Protein AF-A0A835W3W7-F1 (afdb_monomer_lite)

Structure (mmCIF, N/CA/C/O backbone):
data_AF-A0A835W3W7-F1
#
_entry.id   AF-A0A835W3W7-F1
#
loop_
_atom_site.group_PDB
_atom_site.id
_atom_site.type_symbol
_atom_site.label_atom_id
_atom_site.label_alt_id
_atom_site.label_comp_id
_atom_site.label_asym_id
_atom_site.label_entity_id
_atom_site.label_seq_id
_atom_site.pdbx_PDB_ins_code
_atom_site.Cartn_x
_atom_site.Cartn_y
_atom_site.Cartn_z
_atom_site.occupancy
_atom_site.B_iso_or_equiv
_atom_site.auth_seq_id
_atom_site.auth_comp_id
_atom_site.auth_asym_id
_atom_site.auth_atom_id
_atom_site.pdbx_PDB_model_num
ATOM 1 N N . MET A 1 1 ? 10.673 2.835 43.578 1.00 60.81 1 MET A N 1
ATOM 2 C CA . MET A 1 1 ? 9.622 2.394 42.629 1.00 60.81 1 MET A CA 1
ATOM 3 C C . MET A 1 1 ? 9.078 3.534 41.765 1.00 60.81 1 MET A C 1
ATOM 5 O O . MET A 1 1 ? 9.147 3.398 40.554 1.00 60.81 1 MET A O 1
ATOM 9 N N . ALA A 1 2 ? 8.635 4.670 42.323 1.00 61.12 2 ALA A N 1
ATOM 10 C CA . ALA A 1 2 ? 8.078 5.791 41.540 1.00 61.12 2 ALA A CA 1
ATOM 11 C C . ALA A 1 2 ? 8.998 6.331 40.416 1.00 61.12 2 ALA A C 1
ATOM 13 O O . ALA A 1 2 ? 8.541 6.538 39.296 1.00 61.12 2 ALA A O 1
ATOM 14 N N . ALA A 1 3 ? 10.307 6.465 40.670 1.00 65.75 3 ALA A N 1
ATOM 15 C CA . ALA A 1 3 ? 11.280 6.890 39.653 1.00 65.75 3 ALA A CA 1
ATOM 16 C C . ALA A 1 3 ? 11.434 5.884 38.491 1.00 65.75 3 ALA A C 1
ATOM 18 O O . ALA A 1 3 ? 11.629 6.283 37.346 1.00 65.75 3 ALA A O 1
ATOM 19 N N . GLY A 1 4 ? 11.293 4.582 38.768 1.00 66.19 4 GLY A N 1
ATOM 20 C CA . GLY A 1 4 ? 11.338 3.531 37.745 1.00 66.19 4 GLY A CA 1
ATOM 21 C C . GLY A 1 4 ? 10.092 3.529 36.857 1.00 66.19 4 GLY A C 1
ATOM 22 O O . GLY A 1 4 ? 10.208 3.387 35.645 1.00 66.19 4 GLY A O 1
ATOM 23 N N . VAL A 1 5 ? 8.911 3.772 37.438 1.00 73.00 5 VAL A N 1
ATOM 24 C CA . VAL A 1 5 ? 7.649 3.907 36.685 1.00 73.00 5 VAL A CA 1
ATOM 25 C C . VAL A 1 5 ? 7.696 5.117 35.746 1.00 73.00 5 VAL A C 1
ATOM 27 O O . VAL A 1 5 ? 7.314 5.004 34.583 1.00 73.00 5 VAL A O 1
ATOM 30 N N . ALA A 1 6 ? 8.231 6.252 36.207 1.00 69.06 6 ALA A N 1
ATOM 31 C CA . ALA A 1 6 ? 8.403 7.442 35.373 1.00 69.06 6 ALA A CA 1
ATOM 32 C C . ALA A 1 6 ? 9.382 7.209 34.204 1.00 69.06 6 ALA A C 1
ATOM 34 O O . ALA A 1 6 ? 9.108 7.626 33.080 1.00 69.06 6 ALA A O 1
ATOM 35 N N . ALA A 1 7 ? 10.489 6.496 34.442 1.00 75.00 7 ALA A N 1
ATOM 36 C CA . ALA A 1 7 ? 11.453 6.151 33.396 1.00 75.00 7 ALA A CA 1
ATOM 37 C C . ALA A 1 7 ? 10.854 5.213 32.329 1.00 75.00 7 ALA A C 1
ATOM 39 O O . ALA A 1 7 ? 11.033 5.448 31.135 1.00 75.00 7 ALA A O 1
ATOM 40 N N . VAL A 1 8 ? 10.087 4.194 32.738 1.00 75.75 8 VAL A N 1
ATOM 41 C CA . VAL A 1 8 ? 9.378 3.295 31.807 1.00 75.75 8 VAL A CA 1
ATOM 42 C C . VAL A 1 8 ? 8.358 4.067 30.968 1.00 75.75 8 VAL A C 1
ATOM 44 O O . VAL A 1 8 ? 8.332 3.913 29.747 1.00 75.75 8 VAL A O 1
ATOM 47 N N . ALA A 1 9 ? 7.572 4.951 31.589 1.00 73.19 9 ALA A N 1
ATOM 48 C CA . ALA A 1 9 ? 6.602 5.783 30.879 1.00 73.19 9 ALA A CA 1
ATOM 49 C C . ALA A 1 9 ? 7.271 6.721 29.855 1.00 73.19 9 ALA A C 1
ATOM 51 O O . ALA A 1 9 ? 6.735 6.920 28.764 1.00 73.19 9 ALA A O 1
ATOM 52 N N . ALA A 1 10 ? 8.454 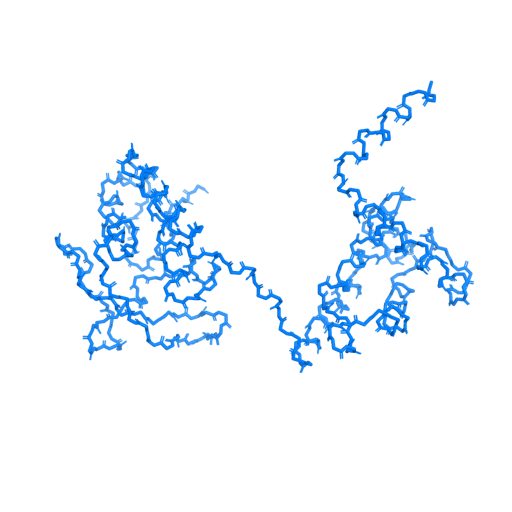7.261 30.170 1.00 73.81 10 ALA A N 1
ATOM 53 C CA . ALA A 1 10 ? 9.222 8.104 29.254 1.00 73.81 10 ALA A CA 1
ATOM 54 C C . ALA A 1 10 ? 9.733 7.328 28.027 1.00 73.81 10 ALA A C 1
ATOM 56 O O . ALA A 1 10 ? 9.663 7.839 26.911 1.00 73.81 10 ALA A O 1
ATOM 57 N N . VAL A 1 11 ? 10.190 6.084 28.206 1.00 78.25 11 VAL A N 1
ATOM 58 C CA . VAL A 1 11 ? 10.605 5.211 27.092 1.00 78.25 11 VAL A CA 1
ATOM 59 C C . VAL A 1 11 ? 9.402 4.803 26.238 1.00 78.25 11 VAL A C 1
ATOM 61 O O . VAL A 1 11 ? 9.456 4.890 25.014 1.00 78.25 11 VAL A O 1
ATOM 64 N N . GLN A 1 12 ? 8.281 4.428 26.861 1.00 76.81 12 GLN A N 1
ATOM 65 C CA . GLN A 1 12 ? 7.044 4.098 26.142 1.00 76.81 12 GLN A CA 1
ATOM 66 C C . GLN A 1 12 ? 6.499 5.291 25.344 1.00 76.81 12 GLN A C 1
ATOM 68 O O . GLN A 1 12 ? 5.976 5.108 24.246 1.00 76.81 12 GLN A O 1
ATOM 73 N N . ALA A 1 13 ? 6.672 6.518 25.844 1.00 68.12 13 ALA A N 1
ATOM 74 C CA . ALA A 1 13 ? 6.286 7.726 25.122 1.00 68.12 13 ALA A CA 1
ATOM 75 C C . ALA A 1 13 ? 7.085 7.942 23.823 1.00 68.12 13 ALA A C 1
ATOM 77 O O . ALA A 1 13 ? 6.576 8.597 22.920 1.00 68.12 13 ALA A O 1
ATOM 78 N N . GLN A 1 14 ? 8.289 7.369 23.685 1.00 75.00 14 GLN A N 1
ATOM 79 C CA . GLN A 1 14 ? 9.070 7.433 22.442 1.00 75.00 14 GLN A CA 1
ATOM 80 C C . GLN A 1 14 ? 8.577 6.456 21.364 1.00 75.00 14 GLN A C 1
ATOM 82 O O . GLN A 1 14 ? 8.906 6.625 20.191 1.00 75.00 14 GLN A O 1
ATOM 87 N N . ALA A 1 15 ? 7.780 5.445 21.728 1.00 69.31 15 ALA A N 1
ATOM 88 C CA . ALA A 1 15 ? 7.269 4.447 20.785 1.00 69.31 15 ALA A CA 1
ATOM 89 C C . ALA A 1 15 ? 6.156 4.989 19.865 1.00 69.31 15 ALA A C 1
ATOM 91 O O . ALA A 1 15 ? 5.798 4.352 18.875 1.00 69.31 15 ALA A O 1
ATOM 92 N N . VAL A 1 16 ? 5.604 6.165 20.175 1.00 66.31 16 VAL A N 1
ATOM 93 C CA . VAL A 1 16 ? 4.518 6.803 19.427 1.00 66.31 16 VAL A CA 1
ATOM 94 C C . VAL A 1 16 ? 4.861 8.258 19.140 1.00 66.31 16 VAL A C 1
ATOM 96 O O . VAL A 1 16 ? 5.276 9.006 20.017 1.00 66.31 16 VAL A O 1
ATOM 99 N N . VAL A 1 17 ? 4.636 8.690 17.897 1.00 73.19 17 VAL A N 1
ATOM 100 C CA . VAL A 1 17 ? 4.697 10.113 17.533 1.00 73.19 17 VAL A CA 1
ATOM 101 C C . VAL A 1 17 ? 3.702 10.883 18.411 1.00 73.19 17 VAL A C 1
ATOM 103 O O . VAL A 1 17 ? 2.572 10.424 18.569 1.00 73.19 17 VAL A O 1
ATOM 106 N N . ALA A 1 18 ? 4.085 12.045 18.955 1.00 68.56 18 ALA A N 1
ATOM 107 C CA . ALA A 1 18 ? 3.283 12.802 19.932 1.00 68.56 18 ALA A CA 1
ATOM 108 C C . ALA A 1 18 ? 1.800 12.965 19.527 1.00 68.56 18 ALA A C 1
ATOM 110 O O . ALA A 1 18 ? 0.900 12.640 20.299 1.00 68.56 18 ALA A O 1
ATOM 111 N N . GLY A 1 19 ? 1.534 13.320 18.264 1.00 77.44 19 GLY A N 1
ATOM 112 C CA . GLY A 1 19 ? 0.167 13.481 17.752 1.00 77.44 19 GLY A CA 1
ATOM 113 C C . GLY A 1 19 ? -0.650 12.183 17.628 1.00 77.44 19 GLY A C 1
ATOM 114 O O . GLY A 1 19 ? -1.846 12.232 17.356 1.00 77.44 19 GLY A O 1
ATOM 115 N N . THR A 1 20 ? -0.047 11.002 17.770 1.00 84.38 20 THR A N 1
ATOM 116 C CA . THR A 1 20 ? -0.776 9.722 17.838 1.00 84.38 20 THR A CA 1
ATOM 117 C C . THR A 1 20 ? -1.357 9.497 19.229 1.00 84.38 20 THR A C 1
ATOM 119 O O . THR A 1 20 ? -2.508 9.081 19.336 1.00 84.38 20 THR A O 1
ATOM 122 N N . ARG A 1 21 ? -0.604 9.823 20.287 1.00 85.12 21 ARG A N 1
ATOM 123 C CA . ARG A 1 21 ? -1.073 9.691 21.672 1.00 85.12 21 ARG A CA 1
ATOM 124 C C . ARG A 1 21 ? -2.243 10.629 21.959 1.00 85.12 21 ARG A C 1
ATOM 126 O O . ARG A 1 21 ? -3.260 10.189 22.476 1.00 85.12 21 ARG A O 1
ATOM 133 N N . GLU A 1 22 ? -2.150 11.884 21.527 1.00 87.94 22 GLU A N 1
ATOM 134 C CA . GLU A 1 22 ? -3.251 12.850 21.654 1.00 87.94 22 GLU A CA 1
ATOM 135 C C . GLU A 1 22 ? -4.535 12.358 20.970 1.00 87.94 22 GLU A C 1
ATOM 137 O O . GLU A 1 22 ? -5.629 12.506 21.513 1.00 87.94 22 GLU A O 1
ATOM 142 N N . ARG A 1 23 ? -4.411 11.717 19.799 1.00 92.25 23 ARG A N 1
ATOM 143 C CA . ARG A 1 23 ? -5.550 11.128 19.078 1.00 92.25 23 ARG A CA 1
ATOM 144 C C . ARG A 1 23 ? -6.142 9.916 19.796 1.00 92.25 23 ARG A C 1
ATOM 146 O O . ARG A 1 23 ? -7.359 9.773 19.805 1.00 92.25 23 ARG A O 1
ATOM 153 N N . GLN A 1 24 ? -5.316 9.083 20.427 1.00 93.25 24 GLN A N 1
ATOM 154 C CA . GLN A 1 24 ? -5.786 7.982 21.277 1.00 93.25 24 GLN A CA 1
ATOM 155 C C . GLN A 1 24 ? -6.547 8.502 22.498 1.00 93.25 24 GLN A C 1
ATOM 157 O O . GLN A 1 24 ? -7.652 8.044 22.775 1.00 93.25 24 GLN A O 1
ATOM 162 N N . GLU A 1 25 ? -5.994 9.497 23.192 1.00 93.25 25 GLU A N 1
ATOM 163 C CA . GLU A 1 25 ? -6.643 10.120 24.345 1.00 93.25 25 GLU A CA 1
ATOM 164 C C . GLU A 1 25 ? -7.947 10.824 23.944 1.00 93.25 25 GLU A C 1
ATOM 166 O O . GLU A 1 25 ? -8.947 10.718 24.653 1.00 93.25 25 GLU A O 1
ATOM 171 N N . GLN A 1 26 ? -7.976 11.492 22.787 1.00 96.12 26 GLN A N 1
ATOM 172 C CA . GLN A 1 26 ? -9.195 12.095 22.251 1.00 96.12 26 GLN A CA 1
ATOM 173 C C . GLN A 1 26 ? -10.254 11.041 21.917 1.00 96.12 26 GLN A C 1
ATOM 175 O O . GLN A 1 26 ? -11.406 11.207 22.313 1.00 96.12 26 GLN A O 1
ATOM 180 N N . ALA A 1 27 ? -9.872 9.949 21.248 1.00 97.12 27 ALA A N 1
ATOM 181 C CA . ALA A 1 27 ? -10.778 8.846 20.942 1.00 97.12 27 ALA A CA 1
ATOM 182 C C . ALA A 1 27 ? -11.364 8.224 22.220 1.00 97.12 27 ALA A C 1
ATOM 184 O O . ALA A 1 27 ? -12.572 8.007 22.298 1.00 97.12 27 ALA A O 1
ATOM 185 N N . ALA A 1 28 ? -10.529 8.004 23.244 1.00 97.19 28 ALA A N 1
ATOM 186 C CA . ALA A 1 28 ? -10.954 7.483 24.541 1.00 97.19 28 ALA A CA 1
ATOM 187 C C . ALA A 1 28 ? -11.931 8.423 25.259 1.00 97.19 28 ALA A C 1
ATOM 189 O O . ALA A 1 28 ? -12.958 7.969 25.761 1.00 97.19 28 ALA A O 1
ATOM 190 N N . ARG A 1 29 ? -11.630 9.730 25.297 1.00 97.81 29 ARG A N 1
ATOM 191 C CA . ARG A 1 29 ? -12.500 10.738 25.923 1.00 97.81 29 ARG A CA 1
ATOM 192 C C . ARG A 1 29 ? -13.853 10.821 25.231 1.00 97.81 29 ARG A C 1
ATOM 194 O O . ARG A 1 29 ? -14.875 10.808 25.906 1.00 97.81 29 ARG A O 1
ATOM 201 N N . GLU A 1 30 ? -13.859 10.901 23.904 1.00 98.19 30 GLU A N 1
ATOM 202 C CA . GLU A 1 30 ? -15.088 11.031 23.124 1.00 98.19 30 GLU A CA 1
ATOM 203 C C . GLU A 1 30 ? -15.969 9.784 23.257 1.00 98.19 30 GLU A C 1
ATOM 205 O O . GLU A 1 30 ? -17.149 9.894 23.588 1.00 98.19 30 GLU A O 1
ATOM 210 N N . PHE A 1 31 ? -15.392 8.592 23.082 1.00 98.31 31 PHE A N 1
ATOM 211 C CA . PHE A 1 31 ? -16.146 7.349 23.226 1.00 98.31 31 PHE A CA 1
ATOM 212 C C . PHE A 1 31 ? -16.593 7.107 24.673 1.00 98.31 31 PHE A C 1
ATOM 214 O O . PHE A 1 31 ? -17.727 6.697 24.903 1.00 98.31 31 PHE A O 1
ATOM 221 N N . GLY A 1 32 ? -15.748 7.415 25.661 1.00 97.69 32 GLY A N 1
ATOM 222 C CA . GLY A 1 32 ? -16.104 7.330 27.078 1.00 97.69 32 GLY A CA 1
ATOM 223 C C . GLY A 1 32 ? -17.257 8.264 27.457 1.00 97.69 32 GLY A C 1
ATOM 224 O O . GLY A 1 32 ? -18.173 7.846 28.161 1.00 97.69 32 GLY A O 1
ATOM 225 N N . ALA A 1 33 ? -17.260 9.498 26.944 1.00 97.19 33 ALA A N 1
ATOM 226 C CA . ALA A 1 33 ? -18.370 10.431 27.130 1.00 97.19 33 ALA A CA 1
ATOM 227 C C . ALA A 1 33 ? -19.661 9.914 26.475 1.00 97.19 33 ALA A C 1
ATOM 229 O O . ALA A 1 33 ? -20.724 9.946 27.095 1.00 97.19 33 ALA A O 1
ATOM 230 N N . TRP A 1 34 ? -19.562 9.372 25.257 1.00 97.88 34 TRP A N 1
ATOM 231 C CA . TRP A 1 34 ? -20.699 8.758 24.576 1.00 97.88 34 TRP A CA 1
ATOM 232 C C . TRP A 1 34 ? -21.257 7.557 25.355 1.00 97.88 34 TRP A C 1
ATOM 234 O O . TRP A 1 34 ? -22.470 7.456 25.528 1.00 97.88 34 TRP A O 1
ATOM 244 N N . LEU A 1 35 ? -20.396 6.686 25.893 1.00 97.88 35 LEU A N 1
ATOM 245 C CA . LEU A 1 35 ? -20.806 5.561 26.740 1.00 97.88 35 LEU A CA 1
ATOM 246 C C . LEU A 1 35 ? -21.509 6.027 28.021 1.00 97.88 35 LEU A C 1
ATOM 248 O O . LEU A 1 35 ? -22.534 5.459 28.391 1.00 97.88 35 LEU A O 1
ATOM 252 N N . GLY A 1 36 ? -21.013 7.087 28.662 1.00 95.88 36 GLY A N 1
ATOM 253 C CA . GLY A 1 36 ? -21.651 7.655 29.851 1.00 95.88 36 GLY A CA 1
ATOM 254 C C . GLY A 1 36 ? -23.074 8.161 29.591 1.00 95.88 36 GLY A C 1
ATOM 255 O O . GLY A 1 36 ? -23.918 8.090 30.479 1.00 95.88 36 GLY A O 1
ATOM 256 N N . GLN A 1 37 ? -23.355 8.632 28.372 1.00 95.81 37 GLN A N 1
ATOM 257 C CA . GLN A 1 37 ? -24.665 9.169 28.003 1.00 95.81 37 GLN A CA 1
ATOM 258 C C . GLN A 1 37 ? -25.610 8.123 27.385 1.00 95.81 37 GLN A C 1
ATOM 260 O O . GLN A 1 37 ? -26.801 8.125 27.685 1.00 95.81 37 GLN A O 1
ATOM 265 N N . TYR A 1 38 ? -25.096 7.241 26.525 1.00 94.81 38 TYR A N 1
ATOM 266 C CA . TYR A 1 38 ? -25.898 6.333 25.691 1.00 94.81 38 TYR A CA 1
ATOM 267 C C . TYR A 1 38 ? -25.537 4.853 25.866 1.00 94.81 38 TYR A C 1
ATOM 269 O O . TYR A 1 38 ? -26.253 3.980 25.384 1.00 94.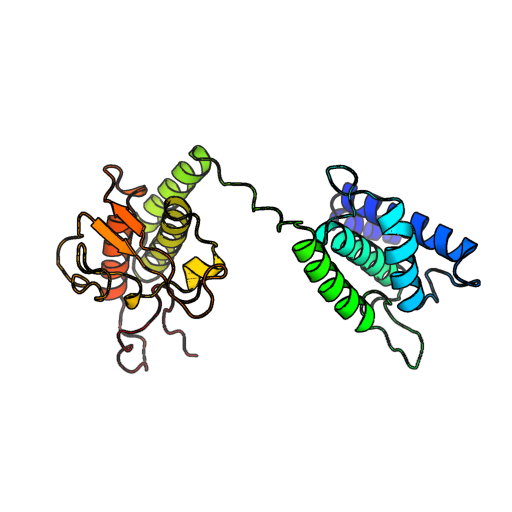81 38 TYR A O 1
ATOM 277 N N . GLY A 1 39 ? -24.442 4.547 26.560 1.00 88.00 39 GLY A N 1
ATOM 278 C CA . GLY A 1 39 ? -23.896 3.196 26.700 1.00 88.00 39 GLY A CA 1
ATOM 279 C C . GLY A 1 39 ? -24.581 2.328 27.753 1.00 88.00 39 GLY A C 1
ATOM 280 O O . GLY A 1 39 ? -24.055 1.269 28.075 1.00 88.00 39 GLY A O 1
ATOM 281 N N . GLY A 1 40 ? -25.710 2.753 28.330 1.00 89.88 40 GLY A N 1
ATOM 282 C CA . GLY A 1 40 ? -26.464 1.946 29.300 1.00 89.88 40 GLY A CA 1
ATOM 283 C C . GLY A 1 40 ? -25.692 1.633 30.588 1.00 89.88 40 GLY A C 1
ATOM 284 O O . GLY A 1 40 ? -25.823 0.540 31.128 1.00 89.88 40 GLY A O 1
ATOM 285 N N . GLY A 1 41 ? -24.850 2.563 31.051 1.00 90.19 41 GLY A N 1
ATOM 286 C CA . GLY A 1 41 ? -24.012 2.389 32.246 1.00 90.19 41 GLY A CA 1
ATOM 287 C C . GLY A 1 41 ? -22.683 1.668 32.000 1.00 90.19 41 GLY A C 1
ATOM 288 O O . GLY A 1 41 ? -21.914 1.486 32.941 1.00 90.19 41 GLY A O 1
ATOM 289 N N . ARG A 1 42 ? -22.391 1.285 30.751 1.00 93.94 42 ARG A N 1
ATOM 290 C CA . ARG A 1 42 ? -21.098 0.714 30.360 1.00 93.94 42 ARG A CA 1
ATOM 291 C C . ARG A 1 42 ? -19.995 1.768 30.341 1.00 93.94 42 ARG A C 1
ATOM 293 O O . ARG A 1 42 ? -20.221 2.965 30.181 1.00 93.94 42 ARG A O 1
ATOM 300 N N . THR A 1 43 ? -18.771 1.285 30.448 1.00 96.69 43 THR A N 1
ATOM 301 C CA . THR A 1 43 ? -17.522 2.040 30.487 1.00 96.69 43 THR A CA 1
ATOM 302 C C . THR A 1 43 ? -16.527 1.447 29.491 1.00 96.69 43 THR A C 1
ATOM 304 O O . THR A 1 43 ? -16.772 0.409 28.876 1.00 96.69 43 THR A O 1
ATOM 307 N N . LEU A 1 44 ? -15.353 2.066 29.343 1.00 96.62 44 LEU A N 1
ATOM 308 C CA . LEU A 1 44 ? -14.282 1.490 28.521 1.00 96.62 44 LEU A CA 1
ATOM 309 C C . LEU A 1 44 ? -13.827 0.107 29.033 1.00 96.62 44 LEU A C 1
ATOM 311 O O . LEU A 1 44 ? -13.370 -0.716 28.241 1.00 96.62 44 LEU A O 1
ATOM 315 N N . SER A 1 45 ? -13.971 -0.181 30.330 1.00 96.19 45 SER A N 1
ATOM 316 C CA . SER A 1 45 ? -13.580 -1.472 30.913 1.00 96.19 45 SER A CA 1
ATOM 317 C C . SER A 1 45 ? -14.536 -2.625 30.601 1.00 96.19 45 SER A C 1
ATOM 319 O O . SER A 1 45 ? -14.099 -3.770 30.644 1.00 96.19 45 SER A O 1
ATOM 321 N N . ASP A 1 46 ? -15.798 -2.356 30.261 1.00 95.75 46 ASP A N 1
ATOM 322 C CA . ASP A 1 46 ? -16.830 -3.397 30.128 1.00 95.75 46 ASP A CA 1
ATOM 323 C C . ASP A 1 46 ? -17.767 -3.220 28.918 1.00 95.75 46 ASP A C 1
ATOM 325 O O . ASP A 1 46 ? -18.763 -3.930 28.795 1.00 95.75 46 ASP A O 1
ATOM 329 N N . CYS A 1 47 ? -17.464 -2.301 27.998 1.00 97.31 47 CYS A N 1
ATOM 330 C CA . CYS A 1 47 ? -18.202 -2.193 26.740 1.00 97.31 47 CYS A CA 1
ATOM 331 C C . CYS A 1 47 ? -17.967 -3.396 25.808 1.00 97.31 47 CYS A C 1
ATOM 333 O O . CYS A 1 47 ? -16.914 -4.043 25.833 1.00 97.31 47 CYS A O 1
ATOM 335 N N . THR A 1 48 ? -18.949 -3.659 24.954 1.00 97.38 48 THR A N 1
ATOM 336 C CA . THR A 1 48 ? -19.009 -4.729 23.958 1.00 97.38 48 THR A CA 1
ATOM 337 C C . THR A 1 48 ? -18.801 -4.172 22.539 1.00 97.38 48 THR A C 1
ATOM 339 O O . THR A 1 48 ? -18.854 -2.950 22.332 1.00 97.38 48 THR A O 1
ATOM 342 N N . PRO A 1 49 ? -18.567 -5.043 21.540 1.00 97.94 49 PRO A N 1
ATOM 343 C CA . PRO A 1 49 ? -18.505 -4.666 20.132 1.00 97.94 49 PRO A CA 1
ATOM 344 C C . PRO A 1 49 ? -19.704 -3.839 19.668 1.00 97.94 49 PRO A C 1
ATOM 346 O O . PRO A 1 49 ? -19.509 -2.821 19.006 1.00 97.94 49 PRO A O 1
ATOM 349 N N . ASP A 1 50 ? -20.920 -4.197 20.083 1.00 97.06 50 ASP A N 1
ATOM 350 C CA . ASP A 1 50 ? -22.141 -3.476 19.709 1.00 97.06 50 ASP A CA 1
ATOM 351 C C . ASP A 1 50 ? -22.084 -1.997 20.081 1.00 97.06 50 ASP A C 1
ATOM 353 O O . ASP A 1 50 ? -22.409 -1.138 19.262 1.00 97.06 50 ASP A O 1
ATOM 357 N N . GLN A 1 51 ? -21.621 -1.661 21.291 1.00 97.94 51 GLN A N 1
ATOM 358 C CA . GLN A 1 51 ? -21.514 -0.255 21.681 1.00 97.94 51 GLN A CA 1
ATOM 359 C C . GLN A 1 51 ? -20.459 0.488 20.858 1.00 97.94 51 GLN A C 1
ATOM 361 O O . GLN A 1 51 ? -20.681 1.645 20.507 1.00 97.94 51 GLN A O 1
ATOM 366 N N . VAL A 1 52 ? -19.344 -0.162 20.505 1.00 97.88 52 VAL A N 1
ATOM 367 C CA . VAL A 1 52 ? -18.336 0.425 19.605 1.00 97.88 52 VAL A CA 1
ATOM 368 C C . VAL A 1 52 ? -18.938 0.688 18.222 1.00 97.88 52 VAL A C 1
ATOM 370 O O . VAL A 1 52 ? -18.749 1.768 17.660 1.00 97.88 52 VAL A O 1
ATOM 373 N N . LEU A 1 53 ? -19.688 -0.270 17.679 1.00 98.00 53 LEU A N 1
ATOM 374 C CA . LEU A 1 53 ? -20.310 -0.174 16.359 1.00 98.00 53 LEU A CA 1
ATOM 375 C C . LEU A 1 53 ? -21.398 0.900 16.302 1.00 98.00 53 LEU A C 1
ATOM 377 O O . LEU A 1 53 ? -21.403 1.724 15.385 1.00 98.00 53 LEU A O 1
ATOM 381 N N . VAL A 1 54 ? -22.284 0.935 17.297 1.00 97.31 54 VAL A N 1
ATOM 382 C CA . VAL A 1 54 ? -23.345 1.944 17.404 1.00 97.31 54 VAL A CA 1
ATOM 383 C C . VAL A 1 54 ? -22.741 3.337 17.571 1.00 97.31 54 VAL A C 1
ATOM 385 O O . VAL A 1 54 ? -23.148 4.259 16.861 1.00 97.31 54 VAL A O 1
ATOM 388 N N . TYR A 1 55 ? -21.725 3.490 18.427 1.00 97.75 55 TYR A N 1
ATOM 389 C CA . TYR A 1 55 ? -20.971 4.737 18.550 1.00 97.75 55 TYR A CA 1
ATOM 390 C C . TYR A 1 55 ? -20.412 5.193 17.204 1.00 97.75 55 TYR A C 1
ATOM 392 O O . TYR A 1 55 ? -20.630 6.339 16.807 1.00 97.75 55 TYR A O 1
ATOM 400 N N . LEU A 1 56 ? -19.726 4.305 16.478 1.00 97.12 56 LEU A N 1
ATOM 401 C CA . LEU A 1 56 ? -19.130 4.655 15.193 1.00 97.12 56 LEU A CA 1
ATOM 402 C C . LEU A 1 56 ? -20.188 5.098 14.184 1.00 97.12 56 LEU A C 1
ATOM 404 O O . LEU A 1 56 ? -20.029 6.145 13.561 1.00 97.12 56 LEU A O 1
ATOM 408 N N . GLN A 1 57 ? -21.259 4.320 14.034 1.00 95.69 57 GLN A N 1
ATOM 409 C CA . GLN A 1 57 ? -22.248 4.522 12.980 1.00 95.69 57 GLN A CA 1
ATOM 410 C C . GLN A 1 57 ? -23.230 5.666 13.265 1.00 95.69 57 GLN A C 1
ATOM 412 O O . GLN A 1 57 ? -23.677 6.320 12.325 1.00 95.69 57 GLN A O 1
ATOM 417 N N . GLN A 1 58 ? -23.612 5.888 14.525 1.00 94.44 58 GLN A N 1
ATOM 418 C CA . GLN A 1 58 ? -24.633 6.884 14.872 1.00 94.44 58 GLN A CA 1
ATOM 419 C C . GLN A 1 58 ? -24.028 8.215 15.322 1.00 94.44 58 GLN A C 1
ATOM 421 O O . GLN A 1 58 ? -24.570 9.279 15.016 1.00 94.44 58 GLN A O 1
ATOM 426 N N . HIS A 1 59 ? -22.902 8.174 16.034 1.00 95.62 59 HIS A N 1
ATOM 427 C CA . HIS A 1 59 ? -22.295 9.369 16.610 1.00 95.62 59 HIS A CA 1
ATOM 428 C C . HIS A 1 59 ? -21.045 9.803 15.848 1.00 95.62 59 HIS A C 1
ATOM 430 O O . HIS A 1 59 ? -20.990 10.912 15.323 1.00 95.62 59 HIS A O 1
ATOM 436 N N . TRP A 1 60 ? -20.042 8.935 15.742 1.00 96.69 60 TRP A N 1
ATOM 437 C CA . TRP A 1 60 ? -18.745 9.351 15.220 1.00 96.69 60 TRP A CA 1
ATOM 438 C C . TRP A 1 60 ? -18.827 9.797 13.754 1.00 96.69 60 TRP A C 1
ATOM 440 O O . TRP A 1 60 ? -18.341 10.870 13.410 1.00 96.69 60 TRP A O 1
ATOM 450 N N . THR A 1 61 ? -19.500 9.037 12.886 1.00 93.94 61 THR A N 1
ATOM 451 C CA . THR A 1 61 ? -19.667 9.406 11.467 1.00 93.94 61 THR A CA 1
ATOM 452 C C . THR A 1 61 ? -20.577 10.614 11.237 1.00 93.94 61 THR A C 1
ATOM 454 O O . THR A 1 61 ? -20.503 11.231 10.173 1.00 93.94 61 THR A O 1
ATOM 457 N N . SER A 1 62 ? -21.441 10.964 12.197 1.00 91.75 62 SER A N 1
ATOM 458 C CA . SER A 1 62 ? -22.333 12.122 12.082 1.00 91.75 62 SER A CA 1
ATOM 459 C C . SER A 1 62 ? -21.650 13.420 12.524 1.00 91.75 62 SER A C 1
ATOM 461 O O . SER A 1 62 ? -21.883 14.467 11.903 1.00 91.75 62 SER A O 1
ATOM 463 N N . VAL A 1 63 ? -20.774 13.334 13.532 1.00 93.25 63 VAL A N 1
ATOM 464 C CA . VAL A 1 63 ? -19.966 14.438 14.071 1.00 93.25 63 VAL A CA 1
ATOM 465 C C . VAL A 1 63 ? -18.728 14.703 13.213 1.00 93.25 63 VAL A C 1
ATOM 467 O O . VAL A 1 63 ? -18.460 15.846 12.843 1.00 93.25 63 VAL A O 1
ATOM 470 N N . HIS A 1 64 ? -17.981 13.658 12.857 1.00 92.12 64 HIS A N 1
ATOM 471 C CA . HIS A 1 64 ? -16.761 13.780 12.063 1.00 92.12 64 HIS A CA 1
ATOM 472 C C . HIS A 1 64 ? -17.118 13.681 10.586 1.00 92.12 64 HIS A C 1
ATOM 474 O O . HIS A 1 64 ? -17.682 12.688 10.141 1.00 92.12 64 HIS A O 1
ATOM 480 N N . ARG A 1 65 ? -16.807 14.717 9.803 1.00 85.38 65 ARG A N 1
ATOM 481 C CA . ARG A 1 65 ? -17.134 14.764 8.370 1.00 85.38 65 ARG A CA 1
ATOM 482 C C . ARG A 1 65 ? -15.904 14.538 7.506 1.00 85.38 65 ARG A C 1
ATOM 484 O O . ARG A 1 65 ? -14.797 14.974 7.822 1.00 85.38 65 ARG A O 1
ATOM 491 N N . GLY A 1 66 ? -16.110 13.848 6.391 1.00 81.81 66 GLY A N 1
ATOM 492 C CA . GLY A 1 66 ? -15.120 13.709 5.335 1.00 81.81 66 GLY A CA 1
ATOM 493 C C . GLY A 1 66 ? -14.915 15.013 4.562 1.00 81.81 66 GLY A C 1
ATOM 494 O O . GLY A 1 66 ? -15.611 16.015 4.751 1.00 81.81 66 GLY A O 1
ATOM 495 N N . ARG A 1 67 ? -13.949 14.998 3.637 1.00 71.31 67 ARG A N 1
ATOM 496 C CA . ARG A 1 67 ? -13.724 16.127 2.723 1.00 71.31 67 ARG A CA 1
ATOM 497 C C . ARG A 1 67 ? -15.008 16.426 1.944 1.00 71.31 67 ARG A C 1
ATOM 499 O O . ARG A 1 67 ? -15.614 15.515 1.392 1.00 71.31 67 ARG A O 1
ATOM 506 N N . GLY A 1 68 ? -15.403 17.698 1.902 1.00 70.62 68 GLY A N 1
ATOM 507 C CA . GLY A 1 68 ? -16.636 18.135 1.238 1.00 70.62 68 GLY A CA 1
ATOM 508 C C . GLY A 1 68 ? -17.916 17.951 2.062 1.00 70.62 68 GLY A C 1
ATOM 509 O O . GLY A 1 68 ? -18.998 18.037 1.497 1.00 70.62 68 GLY A O 1
ATOM 510 N N . GLY A 1 69 ? -17.821 17.688 3.373 1.00 76.56 69 GLY A N 1
ATOM 511 C CA . GLY A 1 69 ? -18.988 17.607 4.267 1.00 76.56 69 GLY A CA 1
ATOM 512 C C . GLY A 1 69 ? -19.743 16.271 4.228 1.00 76.56 69 GLY A C 1
ATOM 513 O O . GLY A 1 69 ? -20.742 16.109 4.928 1.00 76.56 69 GLY A O 1
ATOM 514 N N . GLY A 1 70 ? -19.261 15.305 3.441 1.00 83.25 70 GLY A N 1
ATOM 515 C CA . GLY A 1 70 ? -19.789 13.942 3.407 1.00 83.25 70 GLY A CA 1
ATOM 516 C C . GLY A 1 70 ? -19.403 13.116 4.637 1.00 83.25 70 GLY A C 1
ATOM 517 O O . GLY A 1 70 ? -18.792 13.609 5.585 1.00 83.25 70 GLY A O 1
ATOM 518 N N . GLU A 1 71 ? -19.742 11.831 4.616 1.00 88.25 71 GLU A N 1
ATOM 519 C CA . GLU A 1 71 ? -19.283 10.888 5.640 1.00 88.25 71 GLU A CA 1
ATOM 520 C C . GLU A 1 71 ? -17.746 10.765 5.670 1.00 88.25 71 GLU A C 1
ATOM 522 O O . GLU A 1 71 ? -17.082 11.029 4.657 1.00 88.25 71 GLU A O 1
ATOM 527 N N . PRO A 1 72 ? -17.156 10.343 6.803 1.00 91.31 72 PRO A N 1
ATOM 528 C CA . PRO A 1 72 ? -15.738 10.024 6.894 1.00 91.31 72 PRO A CA 1
ATOM 529 C C . PRO A 1 72 ? -15.249 9.057 5.819 1.00 91.31 72 PRO A C 1
ATOM 531 O O . PRO A 1 72 ? -15.992 8.241 5.282 1.00 91.31 72 PRO A O 1
ATOM 534 N N . SER A 1 73 ? -13.948 9.113 5.537 1.00 89.44 73 SER A N 1
ATOM 535 C CA . SER A 1 73 ? -13.314 8.078 4.718 1.00 89.44 73 SER A CA 1
ATOM 536 C C . SER A 1 73 ? -13.208 6.753 5.476 1.00 89.44 73 SER A C 1
ATOM 538 O O . SER A 1 73 ? -13.018 6.754 6.695 1.00 89.44 73 SER A O 1
ATOM 540 N N . ALA A 1 74 ? -13.204 5.628 4.759 1.00 90.06 74 ALA A N 1
ATOM 541 C CA . ALA A 1 74 ? -12.940 4.313 5.356 1.00 90.06 74 ALA A CA 1
ATOM 542 C C . ALA A 1 74 ? -11.614 4.269 6.146 1.00 90.06 74 ALA A C 1
ATOM 544 O O . ALA A 1 74 ? -11.535 3.647 7.205 1.00 90.06 74 ALA A O 1
ATOM 545 N N . SER A 1 75 ? -10.580 4.983 5.682 1.00 89.25 75 SER A N 1
ATOM 546 C CA . SER A 1 75 ? -9.305 5.112 6.401 1.00 89.25 75 SER A CA 1
ATOM 547 C C . SER A 1 75 ? -9.430 5.890 7.714 1.00 89.25 75 SER A C 1
ATOM 549 O O . SER A 1 75 ? -8.717 5.586 8.664 1.00 89.25 75 SER A O 1
ATOM 551 N N . ALA A 1 76 ? -10.328 6.876 7.786 1.00 92.19 76 ALA A N 1
ATOM 552 C CA . ALA A 1 76 ? -10.565 7.640 9.008 1.00 92.19 76 ALA A CA 1
ATOM 553 C C . ALA A 1 76 ? -11.292 6.789 10.062 1.00 92.19 76 ALA A C 1
ATOM 555 O O . ALA A 1 76 ? -10.861 6.764 11.213 1.00 92.19 76 ALA A O 1
ATOM 556 N N . VAL A 1 77 ? -12.313 6.023 9.654 1.00 94.56 77 VAL A N 1
ATOM 557 C CA . VAL A 1 77 ? -13.000 5.056 10.532 1.00 94.56 77 VAL A CA 1
ATOM 558 C C . VAL A 1 77 ? -12.026 3.992 11.044 1.00 94.56 77 VAL A C 1
ATOM 560 O O . VAL A 1 77 ? -11.989 3.712 12.240 1.00 94.56 77 VAL A O 1
ATOM 563 N N . LEU A 1 78 ? -11.183 3.440 10.162 1.00 94.88 78 LEU A N 1
ATOM 564 C CA . LEU A 1 78 ? -10.146 2.482 10.559 1.00 94.88 78 LEU A CA 1
ATOM 565 C C . LEU A 1 78 ? -9.146 3.095 11.550 1.00 94.88 78 LEU A C 1
ATOM 567 O O . LEU A 1 78 ? -8.736 2.437 12.505 1.00 94.88 78 LEU A O 1
ATOM 571 N N . GLY A 1 79 ? -8.763 4.357 11.340 1.00 94.62 79 GLY A N 1
ATOM 572 C CA . GLY A 1 79 ? -7.926 5.107 12.274 1.00 94.62 79 GLY A CA 1
ATOM 573 C C . GLY A 1 79 ? -8.558 5.213 13.662 1.00 94.62 79 GLY A C 1
ATOM 574 O O . GLY A 1 79 ? -7.896 4.894 14.646 1.00 94.62 79 GLY A O 1
ATOM 575 N N . GLN A 1 80 ? -9.845 5.567 13.743 1.00 96.88 80 GLN A N 1
ATOM 576 C CA . GLN A 1 80 ? -10.577 5.640 15.011 1.00 96.88 80 GLN A CA 1
ATOM 577 C C . GLN A 1 80 ? -10.644 4.283 15.722 1.00 96.88 80 GLN A C 1
ATOM 579 O O . GLN A 1 80 ? -10.338 4.198 16.910 1.00 96.88 80 GLN A O 1
ATOM 584 N N . LEU A 1 81 ? -10.961 3.209 14.991 1.00 97.50 81 LEU A N 1
ATOM 585 C CA . LEU A 1 81 ? -10.928 1.839 15.515 1.00 97.50 81 LEU A CA 1
ATOM 586 C C . LEU A 1 81 ? -9.542 1.455 16.044 1.00 97.50 81 LEU A C 1
ATOM 588 O O . LEU A 1 81 ? -9.431 0.836 17.096 1.00 97.50 81 LEU A O 1
ATOM 592 N N . SER A 1 82 ? -8.478 1.861 15.351 1.00 96.56 8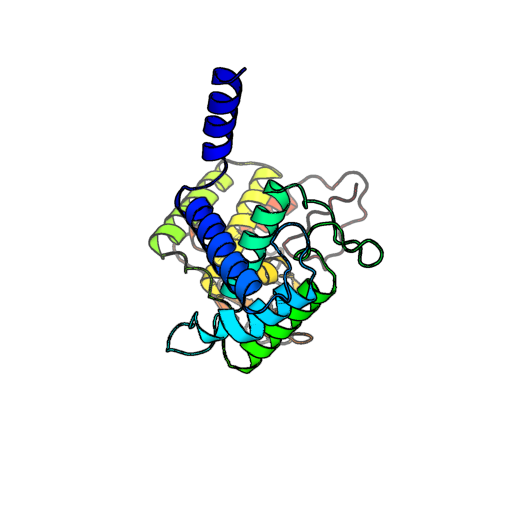2 SER A N 1
ATOM 593 C CA . SER A 1 82 ? -7.096 1.571 15.754 1.00 96.56 82 SER A CA 1
ATOM 594 C C . SER A 1 82 ? -6.696 2.336 17.021 1.00 96.56 82 SER A C 1
ATOM 596 O O . SER A 1 82 ? -5.996 1.797 17.885 1.00 96.56 82 SER A O 1
ATOM 598 N N . PHE A 1 83 ? -7.158 3.583 17.167 1.00 97.12 83 PHE A N 1
ATOM 599 C CA . PHE A 1 83 ? -6.962 4.370 18.382 1.00 97.12 83 PHE A CA 1
ATOM 600 C C . PHE A 1 83 ? -7.687 3.747 19.573 1.00 97.12 83 PHE A C 1
ATOM 602 O O . PHE A 1 83 ? -7.049 3.508 20.597 1.00 97.12 83 PHE A O 1
ATOM 609 N N . LEU A 1 84 ? -8.969 3.403 19.421 1.00 97.69 84 LEU A N 1
ATOM 610 C CA . LEU A 1 84 ? -9.745 2.730 20.466 1.00 97.69 84 LEU A CA 1
ATOM 611 C C . LEU A 1 84 ? -9.159 1.361 20.822 1.00 97.69 84 LEU A C 1
ATOM 613 O O . LEU A 1 84 ? -8.965 1.076 21.998 1.00 97.69 84 LEU A O 1
ATOM 617 N N . SER A 1 85 ? -8.782 0.554 19.828 1.00 97.31 85 SER A N 1
ATOM 618 C CA . SER A 1 85 ? -8.111 -0.730 20.048 1.00 97.31 85 SER A CA 1
ATOM 619 C C . SER A 1 85 ? -6.856 -0.569 20.903 1.00 97.31 85 SER A C 1
ATOM 621 O O . SER A 1 85 ? -6.638 -1.339 21.832 1.00 97.31 85 SER A O 1
ATOM 623 N N . THR A 1 86 ? -6.043 0.454 20.626 1.00 94.88 86 THR A N 1
ATOM 624 C CA . THR A 1 86 ? -4.840 0.719 21.427 1.00 94.88 86 THR A CA 1
ATOM 625 C C . THR A 1 86 ? -5.197 1.134 22.854 1.00 94.88 86 THR A C 1
ATOM 627 O O . THR A 1 86 ? -4.570 0.666 23.800 1.00 94.88 86 THR A O 1
ATOM 630 N N . VAL A 1 87 ? -6.224 1.971 23.028 1.00 95.81 87 VAL A N 1
ATOM 631 C CA . VAL A 1 87 ? -6.736 2.365 24.351 1.00 95.81 87 VAL A CA 1
ATOM 632 C C . VAL A 1 87 ? -7.189 1.138 25.144 1.00 95.81 87 VAL A C 1
ATOM 634 O O . VAL A 1 87 ? -6.818 1.012 26.308 1.00 95.81 87 VAL A O 1
ATOM 637 N N . PHE A 1 88 ? -7.913 0.203 24.521 1.00 97.56 88 PHE A N 1
ATOM 638 C CA . PHE A 1 88 ? -8.315 -1.053 25.157 1.00 97.56 88 PHE A CA 1
ATOM 639 C C . PHE A 1 88 ? -7.113 -1.894 25.589 1.00 97.56 88 PHE A C 1
ATOM 641 O O . PHE A 1 88 ? -7.074 -2.345 26.733 1.00 97.56 88 PHE A O 1
ATOM 648 N N . CYS A 1 89 ? -6.090 -2.028 24.738 1.00 94.56 89 CYS A N 1
ATOM 649 C CA . CYS A 1 89 ? -4.844 -2.693 25.123 1.00 94.56 89 CYS A CA 1
ATOM 650 C C . CYS A 1 89 ? -4.199 -2.040 26.355 1.00 94.56 89 CYS A C 1
ATOM 652 O O . CYS A 1 89 ? -3.778 -2.745 27.270 1.00 94.56 89 CYS A O 1
ATOM 654 N N . LEU A 1 90 ? -4.155 -0.704 26.409 1.00 90.94 90 LEU A N 1
ATOM 655 C CA . LEU A 1 90 ? -3.544 0.039 27.518 1.00 90.94 90 LEU A CA 1
ATOM 656 C C . LEU A 1 90 ? -4.292 -0.123 28.849 1.00 90.94 90 LEU A C 1
ATOM 658 O O . LEU A 1 90 ? -3.660 -0.044 29.899 1.00 90.94 90 LEU A O 1
ATOM 662 N N . ILE A 1 91 ? -5.603 -0.382 28.823 1.00 94.06 91 ILE A N 1
ATOM 663 C CA . ILE A 1 91 ? -6.406 -0.638 30.032 1.00 94.06 91 ILE A CA 1
ATOM 664 C C . ILE A 1 91 ? -6.550 -2.133 30.361 1.00 94.06 91 ILE A C 1
ATOM 666 O O . ILE A 1 91 ? -7.407 -2.509 31.157 1.00 94.06 91 ILE A O 1
ATOM 670 N N . GLY A 1 92 ? -5.728 -2.997 29.753 1.00 93.75 92 GLY A N 1
ATOM 671 C CA . GLY A 1 92 ? -5.690 -4.432 30.058 1.00 93.75 92 GLY A CA 1
ATOM 672 C C . GLY A 1 92 ? -6.681 -5.292 29.270 1.00 93.75 92 GLY A C 1
ATOM 673 O O . GLY A 1 92 ? -6.857 -6.462 29.586 1.00 93.75 92 GLY A O 1
ATOM 674 N N . ARG A 1 93 ? -7.308 -4.748 28.223 1.00 95.81 93 ARG A N 1
ATOM 675 C CA . ARG A 1 93 ? -8.214 -5.463 27.311 1.00 95.81 93 ARG A CA 1
ATOM 676 C C . ARG A 1 93 ? -7.537 -5.717 25.963 1.00 95.81 93 ARG A C 1
ATOM 678 O O . ARG A 1 93 ? -8.073 -5.335 24.932 1.00 95.81 93 ARG A O 1
ATOM 685 N N . GLY A 1 94 ? -6.323 -6.269 25.968 1.00 91.62 94 GLY A N 1
ATOM 686 C CA . GLY A 1 94 ? -5.506 -6.428 24.755 1.00 91.62 94 GLY A CA 1
ATOM 687 C C . GLY A 1 94 ? -5.794 -7.682 23.926 1.00 91.62 94 GLY A C 1
ATOM 688 O O . GLY A 1 94 ? -5.474 -7.705 22.739 1.00 91.62 94 GLY A O 1
ATOM 689 N N . ASP A 1 95 ? -6.399 -8.699 24.537 1.00 93.00 95 ASP A N 1
ATOM 690 C CA . ASP A 1 95 ? -6.675 -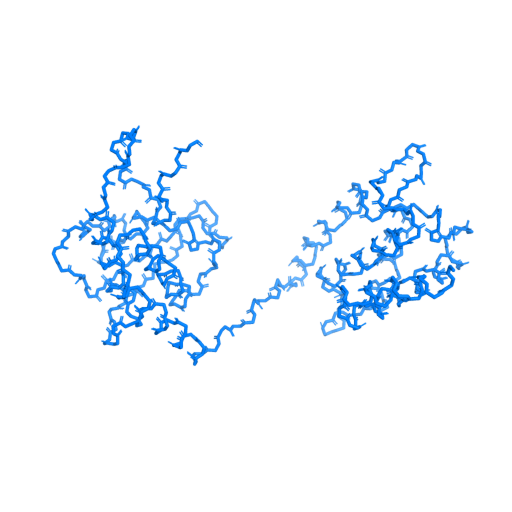9.981 23.888 1.00 93.00 95 ASP A CA 1
ATOM 691 C C . ASP A 1 95 ? -7.828 -9.893 22.880 1.00 93.00 95 ASP A C 1
ATOM 693 O O . ASP A 1 95 ? -8.597 -8.928 22.861 1.00 93.00 95 ASP A O 1
ATOM 697 N N . SER A 1 96 ? -7.972 -10.926 22.046 1.00 94.88 96 SER A N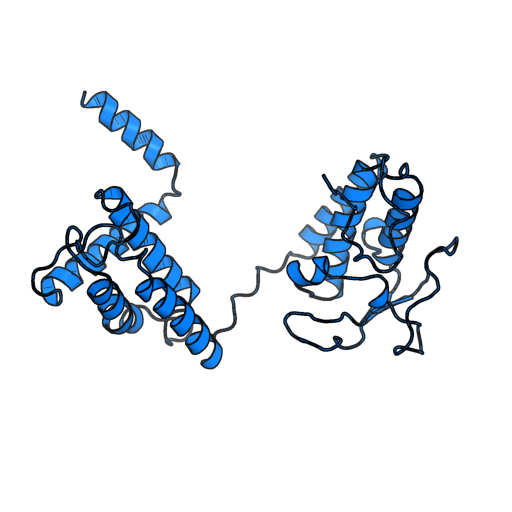 1
ATOM 698 C CA . SER A 1 96 ? -9.142 -11.064 21.165 1.00 94.88 96 SER A CA 1
ATOM 699 C C . SER A 1 96 ? -10.439 -11.056 21.980 1.00 94.88 96 SER A C 1
ATOM 701 O O . SER A 1 96 ? -10.462 -11.552 23.108 1.00 94.88 96 SER A O 1
ATOM 703 N N . TYR A 1 97 ? -11.509 -10.481 21.425 1.00 96.94 97 TYR A N 1
ATOM 704 C CA . TYR A 1 97 ? -12.792 -10.434 22.125 1.00 96.94 97 TYR A CA 1
ATOM 705 C C . TYR A 1 97 ? -13.396 -11.836 22.258 1.00 96.94 97 TYR A C 1
ATOM 707 O O . TYR A 1 97 ? -13.514 -12.558 21.268 1.00 96.94 97 TYR A O 1
ATOM 715 N N . ASP A 1 98 ? -13.791 -12.203 23.473 1.00 95.31 98 ASP A N 1
ATOM 716 C CA . ASP A 1 98 ? -14.529 -13.426 23.781 1.00 95.31 98 ASP A CA 1
ATOM 717 C C . ASP A 1 98 ? -15.987 -13.060 24.069 1.00 95.31 98 ASP A C 1
ATOM 719 O O . ASP A 1 98 ? -16.306 -12.519 25.131 1.00 95.31 98 ASP A O 1
ATOM 723 N N . GLU A 1 99 ? -16.865 -13.384 23.121 1.00 91.94 99 GLU A N 1
ATOM 724 C CA . GLU A 1 99 ? -18.299 -13.088 23.182 1.00 91.94 99 GLU A CA 1
ATOM 725 C C . GLU A 1 99 ? -18.985 -13.752 24.384 1.00 91.94 99 GLU A C 1
ATOM 727 O O . GLU A 1 99 ? -19.861 -13.165 25.016 1.00 91.94 99 GLU A O 1
ATOM 732 N N . SER A 1 100 ? -18.556 -14.968 24.743 1.00 93.31 100 SER A N 1
ATOM 733 C CA . SER A 1 100 ? -19.171 -15.745 25.825 1.00 93.31 100 SER A CA 1
ATOM 734 C C . SER A 1 100 ? -18.881 -15.149 27.200 1.00 93.31 100 SER A C 1
ATOM 736 O O . SER A 1 100 ? -19.705 -15.232 28.110 1.00 93.31 100 SER A O 1
ATOM 738 N N . ARG A 1 101 ? -17.707 -14.529 27.345 1.00 92.19 101 ARG A N 1
ATOM 739 C CA . ARG A 1 101 ? -17.249 -13.900 28.588 1.00 92.19 101 ARG A CA 1
ATOM 740 C C . ARG A 1 101 ? -17.451 -12.389 28.598 1.00 92.19 101 ARG A C 1
ATOM 742 O O . ARG A 1 101 ? -17.307 -11.774 29.648 1.00 92.19 101 ARG A O 1
ATOM 749 N N . GLN A 1 102 ? -17.772 -11.798 27.449 1.00 93.25 102 GLN A N 1
ATOM 750 C CA . GLN A 1 102 ? -17.803 -10.353 27.220 1.00 93.25 102 GLN A CA 1
ATOM 751 C C . GLN A 1 102 ? -16.486 -9.650 27.599 1.00 93.25 102 GLN A C 1
ATOM 753 O O . GLN A 1 102 ? -16.476 -8.498 28.034 1.00 93.25 102 GLN A O 1
ATOM 758 N N . THR A 1 103 ? -15.355 -10.338 27.423 1.00 93.62 103 THR A N 1
ATOM 759 C CA . THR A 1 103 ? -14.010 -9.857 27.791 1.00 93.62 103 THR A CA 1
ATOM 760 C C . THR A 1 103 ? -13.106 -9.704 26.573 1.00 93.62 103 THR A C 1
ATOM 762 O O . THR A 1 103 ? -13.379 -10.266 25.520 1.00 93.62 103 THR A O 1
ATOM 765 N N . GLY A 1 104 ? -11.996 -8.978 26.718 1.00 95.50 104 GLY A N 1
ATOM 766 C CA . GLY A 1 104 ? -11.044 -8.722 25.629 1.00 95.50 104 GLY A CA 1
ATOM 767 C C . GLY A 1 104 ? -11.324 -7.413 24.890 1.00 95.50 104 GLY A C 1
ATOM 768 O O . GLY A 1 104 ? -12.123 -6.590 25.352 1.00 95.50 104 GLY A O 1
ATOM 769 N N . ASN A 1 105 ? -10.643 -7.197 23.767 1.00 97.94 105 ASN A N 1
ATOM 770 C CA . ASN A 1 105 ? -10.693 -5.965 22.986 1.00 97.94 105 ASN A CA 1
ATOM 771 C C . ASN A 1 105 ? -11.920 -5.936 22.058 1.00 97.94 105 ASN A C 1
ATOM 773 O O . ASN A 1 105 ? -11.923 -6.654 21.059 1.00 97.94 105 ASN A O 1
ATOM 777 N N . PRO A 1 106 ? -12.934 -5.085 22.288 1.00 97.50 106 PRO A N 1
ATOM 778 C CA . PRO A 1 106 ? -14.143 -5.083 21.465 1.00 97.50 106 PRO A CA 1
ATOM 779 C C . PRO A 1 106 ? -13.868 -4.656 20.012 1.00 97.50 106 PRO A C 1
ATOM 781 O O . PRO A 1 106 ? -14.593 -5.073 19.109 1.00 97.50 106 PRO A O 1
ATOM 784 N N . CYS A 1 107 ? -12.791 -3.898 19.751 1.00 97.56 107 CYS A N 1
ATOM 785 C CA . CYS A 1 107 ? -12.345 -3.567 18.392 1.00 97.56 107 CYS A CA 1
ATOM 786 C C . CYS A 1 107 ? -11.706 -4.753 17.646 1.00 97.56 107 CYS A C 1
ATOM 788 O O . CYS A 1 107 ? -11.528 -4.664 16.434 1.00 97.56 107 CYS A O 1
ATOM 790 N N . ALA A 1 108 ? -11.362 -5.841 18.343 1.00 96.19 108 ALA A N 1
ATOM 791 C CA . ALA A 1 108 ? -10.809 -7.074 17.776 1.00 96.19 108 ALA A CA 1
ATOM 792 C C . ALA A 1 108 ? -11.865 -8.192 17.639 1.00 96.19 108 ALA A C 1
ATOM 794 O O . ALA A 1 108 ? -11.521 -9.372 17.620 1.00 96.19 108 ALA A O 1
ATOM 795 N N . SER A 1 109 ? -13.149 -7.833 17.583 1.00 97.25 109 SER A N 1
ATOM 796 C CA . SER A 1 109 ? -14.256 -8.762 17.338 1.00 97.25 109 SER A CA 1
ATOM 797 C C . SER A 1 109 ? -14.499 -8.982 15.841 1.00 97.25 109 SER A C 1
ATOM 799 O O . SER A 1 109 ? -14.194 -8.125 15.004 1.00 97.25 109 SER A O 1
ATOM 801 N N . ALA A 1 110 ? -15.104 -10.123 15.500 1.00 95.94 110 ALA A N 1
ATOM 802 C CA . ALA A 1 110 ? -15.486 -10.435 14.123 1.00 95.94 110 ALA A CA 1
ATOM 803 C C . ALA A 1 110 ? -16.490 -9.413 13.553 1.00 95.94 110 ALA A C 1
ATOM 805 O O . ALA A 1 110 ? -16.392 -9.040 12.382 1.00 95.94 110 ALA A O 1
ATOM 806 N N . ASP A 1 111 ? -17.405 -8.903 14.379 1.00 96.38 111 ASP A N 1
ATOM 807 C CA . ASP A 1 111 ? -18.420 -7.936 13.949 1.00 96.38 111 ASP A CA 1
ATOM 808 C C . ASP A 1 111 ? -17.821 -6.574 13.598 1.00 96.38 111 ASP A C 1
ATOM 810 O O . ASP A 1 111 ? -18.207 -5.967 12.596 1.00 96.38 111 ASP A O 1
ATOM 814 N N . VAL A 1 112 ? -16.813 -6.115 14.348 1.00 96.88 112 VAL A N 1
ATOM 815 C CA . VAL A 1 112 ? -16.071 -4.894 14.001 1.00 96.88 112 VAL A CA 1
ATOM 816 C C . VAL A 1 112 ? -15.320 -5.052 12.681 1.00 96.88 112 VAL A C 1
ATOM 818 O O . VAL A 1 112 ? -15.315 -4.131 11.856 1.00 96.88 112 VAL A O 1
ATOM 821 N N . GLU A 1 113 ? -14.741 -6.226 12.424 1.00 94.56 113 GLU A N 1
ATOM 822 C CA . GLU A 1 113 ? -14.099 -6.509 11.142 1.00 94.56 113 GLU A CA 1
ATOM 823 C C . GLU A 1 113 ? -15.111 -6.518 9.981 1.00 94.56 113 GLU A C 1
ATOM 825 O O . GLU A 1 113 ? -14.863 -5.918 8.926 1.00 94.56 113 GLU A O 1
ATOM 830 N N . LEU A 1 114 ? -16.265 -7.168 10.165 1.00 96.38 114 LEU A N 1
ATOM 831 C CA . LEU A 1 114 ? -17.342 -7.204 9.173 1.00 96.38 114 LEU A CA 1
ATOM 832 C C . LEU A 1 114 ? -17.894 -5.807 8.887 1.00 96.38 114 LEU A C 1
ATOM 834 O O . LEU A 1 114 ? -18.036 -5.441 7.715 1.00 96.38 114 LEU A O 1
ATOM 838 N N . TYR A 1 115 ? -18.128 -5.008 9.927 1.00 96.50 115 TYR A N 1
ATOM 839 C CA . TYR A 1 115 ? -18.536 -3.614 9.798 1.00 96.50 115 TYR A CA 1
ATOM 840 C C . TYR A 1 115 ? -17.520 -2.811 8.986 1.00 96.50 115 TYR A C 1
ATOM 842 O O . TYR A 1 115 ? -17.899 -2.160 8.015 1.00 96.50 115 TYR A O 1
ATOM 850 N N . TRP A 1 116 ? -16.225 -2.890 9.307 1.00 94.38 116 TRP A N 1
ATOM 851 C CA . TRP A 1 116 ? -15.196 -2.146 8.576 1.00 94.38 116 TRP A CA 1
ATOM 852 C C . TRP A 1 116 ? -15.135 -2.535 7.089 1.00 94.38 116 TRP A C 1
ATOM 854 O O . TRP A 1 116 ? -15.049 -1.665 6.211 1.00 94.38 116 TRP A O 1
ATOM 864 N N . ARG A 1 117 ? -15.235 -3.834 6.777 1.00 91.81 117 ARG A N 1
ATOM 865 C CA . ARG A 1 117 ? -15.309 -4.322 5.388 1.00 91.81 117 ARG A CA 1
ATOM 866 C C . ARG A 1 117 ? -16.557 -3.790 4.675 1.00 91.81 117 ARG A C 1
ATOM 868 O O . ARG A 1 117 ? -16.454 -3.353 3.528 1.00 91.81 117 ARG A O 1
ATOM 875 N N . GLY A 1 118 ? -17.712 -3.808 5.342 1.00 93.69 118 GLY A N 1
ATOM 876 C CA . GLY A 1 118 ? -18.972 -3.266 4.826 1.00 93.69 118 GLY A CA 1
ATOM 877 C C . GLY A 1 118 ? -18.897 -1.760 4.574 1.00 93.69 118 GLY A C 1
ATOM 878 O O . GLY A 1 118 ? -19.198 -1.304 3.472 1.00 93.69 118 GLY A O 1
ATOM 879 N N . TYR A 1 119 ? -18.389 -1.003 5.548 1.00 93.50 119 TYR A N 1
ATOM 880 C CA . TYR A 1 119 ? -18.185 0.439 5.453 1.00 93.50 119 TYR A CA 1
ATOM 881 C C . TYR A 1 119 ? -17.269 0.799 4.283 1.00 93.50 119 TYR A C 1
ATOM 883 O O . TYR A 1 119 ? -17.575 1.704 3.514 1.00 93.50 119 TYR A O 1
ATOM 891 N N . THR A 1 120 ? -16.175 0.054 4.095 1.00 89.06 120 THR A N 1
ATOM 892 C CA . THR A 1 120 ? -15.233 0.269 2.987 1.00 89.06 120 THR A CA 1
ATOM 893 C C . THR A 1 120 ? -15.894 0.080 1.620 1.00 89.06 120 THR A C 1
ATOM 895 O O . THR A 1 120 ? -15.648 0.869 0.709 1.00 89.06 120 THR A O 1
ATOM 898 N N . ARG A 1 121 ? -16.755 -0.935 1.466 1.00 87.25 121 ARG A N 1
ATOM 899 C CA . ARG A 1 121 ? -17.513 -1.147 0.221 1.00 87.25 121 ARG A CA 1
ATOM 900 C C . ARG A 1 121 ? -18.515 -0.021 -0.013 1.00 87.25 121 ARG A C 1
ATOM 902 O O . ARG A 1 121 ? -18.475 0.598 -1.068 1.00 87.25 121 ARG A O 1
ATOM 909 N N . ALA A 1 122 ? -19.313 0.312 1.000 1.00 87.75 122 ALA A N 1
ATOM 910 C CA . ALA A 1 122 ? -20.318 1.367 0.907 1.00 87.75 122 ALA A CA 1
ATOM 911 C C . ALA A 1 122 ? -19.690 2.750 0.634 1.00 87.75 122 ALA A C 1
ATOM 913 O O . ALA A 1 122 ? -20.234 3.550 -0.123 1.00 87.75 122 ALA A O 1
ATOM 914 N N . ALA A 1 123 ? -18.520 3.029 1.214 1.00 86.06 123 ALA A N 1
ATOM 915 C CA . ALA A 1 123 ? -17.713 4.205 0.905 1.00 86.06 123 ALA A CA 1
ATOM 916 C C . ALA A 1 123 ? -17.285 4.233 -0.572 1.00 86.06 123 ALA A C 1
ATOM 918 O O . ALA A 1 123 ? -17.411 5.269 -1.228 1.00 86.06 123 ALA A O 1
ATOM 919 N N . GLY A 1 124 ? -16.832 3.093 -1.105 1.00 81.56 124 GLY A N 1
ATOM 920 C CA . GLY A 1 124 ? -16.520 2.930 -2.526 1.00 81.56 124 GLY A CA 1
ATOM 921 C C . GLY A 1 124 ? -17.728 3.187 -3.430 1.00 81.56 124 GLY A C 1
ATOM 922 O O . GLY A 1 124 ? -17.602 3.927 -4.404 1.00 81.56 124 GLY A O 1
ATOM 923 N N . ASP A 1 125 ? -18.902 2.668 -3.064 1.00 80.56 125 ASP A N 1
ATOM 924 C CA . ASP A 1 125 ? -20.160 2.887 -3.794 1.00 80.56 125 ASP A CA 1
ATOM 925 C C . ASP A 1 125 ? -20.593 4.365 -3.773 1.00 80.56 125 ASP A C 1
ATOM 927 O O . ASP A 1 125 ? -21.149 4.870 -4.746 1.00 80.56 125 ASP A O 1
ATOM 931 N N . ARG A 1 126 ? -20.266 5.101 -2.699 1.00 82.44 126 ARG A N 1
ATOM 932 C CA . ARG A 1 126 ? -20.444 6.565 -2.595 1.00 82.44 126 ARG A CA 1
ATOM 933 C C . ARG A 1 126 ? -19.377 7.375 -3.343 1.00 82.44 126 ARG A C 1
ATOM 935 O O . ARG A 1 126 ? -19.350 8.600 -3.237 1.00 82.44 126 ARG A O 1
ATOM 942 N N . GLY A 1 127 ? -18.477 6.722 -4.074 1.00 77.31 127 GLY A N 1
ATOM 943 C CA . GLY A 1 127 ? -17.426 7.383 -4.843 1.00 77.31 127 GLY A CA 1
ATOM 944 C C . GLY A 1 127 ? -16.229 7.848 -4.010 1.00 77.31 127 GLY A C 1
ATOM 945 O O . GLY A 1 127 ? -15.384 8.584 -4.525 1.00 77.31 127 GLY A O 1
ATOM 946 N N . 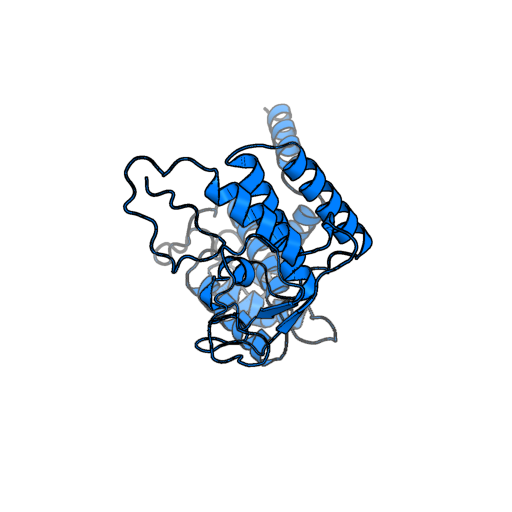GLN A 1 128 ? -16.101 7.421 -2.746 1.00 74.31 128 GLN A N 1
ATOM 947 C CA . GLN A 1 128 ? -14.852 7.615 -2.013 1.00 74.31 128 GLN A CA 1
ATOM 948 C C . GLN A 1 128 ? -13.782 6.695 -2.607 1.00 74.31 128 GLN A C 1
ATOM 950 O O . GLN A 1 128 ? -13.739 5.490 -2.361 1.00 74.31 128 GLN A O 1
ATOM 955 N N . LEU A 1 129 ? -12.900 7.277 -3.412 1.00 64.88 129 LEU A N 1
ATOM 956 C CA . LEU A 1 129 ? -11.749 6.573 -3.960 1.00 64.88 129 LEU A CA 1
ATOM 957 C C . LEU A 1 129 ? -10.686 6.393 -2.867 1.00 64.88 129 LEU A C 1
ATOM 959 O O . LEU A 1 129 ? -10.435 7.313 -2.085 1.00 64.88 129 LEU A O 1
ATOM 963 N N . GLU A 1 130 ? -10.032 5.223 -2.833 1.00 61.06 130 GLU A N 1
ATOM 964 C CA . GLU A 1 130 ? -8.795 5.024 -2.061 1.00 61.06 130 GLU A CA 1
ATOM 965 C C . GLU A 1 130 ? -7.873 6.224 -2.313 1.00 61.06 130 GLU A C 1
ATOM 967 O O . GLU A 1 130 ? -7.588 6.545 -3.473 1.00 61.06 130 GLU A O 1
ATOM 972 N N . VAL A 1 131 ? -7.421 6.893 -1.242 1.00 58.59 131 VAL A N 1
ATOM 973 C CA . VAL A 1 131 ? -6.472 8.005 -1.354 1.00 58.59 131 VAL A CA 1
ATOM 974 C C . VAL A 1 131 ? -5.296 7.507 -2.180 1.00 58.59 131 VAL A C 1
ATOM 976 O O . VAL A 1 131 ? -4.596 6.570 -1.792 1.00 58.59 131 VAL A O 1
ATOM 979 N N . SER A 1 132 ? -5.128 8.098 -3.362 1.00 55.62 132 SER A N 1
ATOM 980 C CA . SER A 1 132 ? -4.012 7.754 -4.232 1.00 55.62 132 SER A CA 1
ATOM 981 C C . SER A 1 132 ? -2.726 8.006 -3.457 1.00 55.62 132 SER A C 1
ATOM 983 O O . SER A 1 132 ? -2.600 9.036 -2.789 1.00 55.62 132 SER A O 1
ATOM 985 N N . ALA A 1 133 ? -1.793 7.053 -3.512 1.00 61.44 133 ALA A N 1
ATOM 986 C CA . ALA A 1 133 ? -0.468 7.244 -2.940 1.00 61.44 133 ALA A CA 1
ATOM 987 C C . ALA A 1 133 ? 0.079 8.599 -3.406 1.00 61.44 133 ALA A C 1
ATOM 989 O O . ALA A 1 133 ? -0.079 8.942 -4.580 1.00 61.44 133 ALA A O 1
ATOM 990 N N . VAL A 1 134 ? 0.679 9.368 -2.490 1.00 72.44 134 VAL A N 1
ATOM 991 C CA . VAL A 1 134 ? 1.282 10.664 -2.827 1.00 72.44 134 VAL A CA 1
ATOM 992 C C . VAL A 1 134 ? 2.241 10.434 -3.998 1.00 72.44 134 VAL A C 1
ATOM 994 O O . VAL A 1 134 ? 3.188 9.657 -3.836 1.00 72.44 134 VAL A O 1
ATOM 997 N N . PRO A 1 135 ? 1.995 11.041 -5.175 1.00 71.00 135 PRO A N 1
ATOM 998 C CA . PRO A 1 135 ? 2.818 10.783 -6.341 1.00 71.00 135 PRO A CA 1
ATOM 999 C C . PRO A 1 135 ? 4.272 11.142 -6.051 1.00 71.00 135 PRO A C 1
ATOM 1001 O O . PRO A 1 135 ? 4.571 12.196 -5.483 1.00 71.00 135 PRO A O 1
ATOM 1004 N N . LEU A 1 136 ? 5.188 10.259 -6.444 1.00 85.38 136 LEU A N 1
ATOM 1005 C CA . LEU A 1 136 ? 6.609 10.570 -6.418 1.00 85.38 136 LEU A CA 1
ATOM 1006 C C . LEU A 1 136 ? 6.848 11.776 -7.338 1.00 85.38 136 LEU A C 1
ATOM 1008 O O . LEU A 1 136 ? 6.348 11.811 -8.461 1.00 85.38 136 LEU A O 1
ATOM 1012 N N . THR A 1 137 ? 7.588 12.784 -6.877 1.00 92.00 137 THR A N 1
ATOM 1013 C CA . THR A 1 137 ? 7.898 13.929 -7.743 1.00 92.00 137 THR A CA 1
ATOM 1014 C C . THR A 1 137 ? 8.873 13.503 -8.846 1.00 92.00 137 THR A C 1
ATOM 1016 O O . THR A 1 137 ? 9.706 12.624 -8.600 1.00 92.00 137 THR A O 1
ATOM 1019 N N . PRO A 1 138 ? 8.854 14.140 -10.034 1.00 93.38 138 PRO A N 1
ATOM 1020 C CA . PRO A 1 138 ? 9.801 13.822 -11.105 1.00 93.38 138 PRO A CA 1
ATOM 1021 C C . PRO A 1 138 ? 11.265 13.880 -10.652 1.00 93.38 138 PRO A C 1
ATOM 1023 O O . PRO A 1 138 ? 12.045 12.989 -10.970 1.00 93.38 138 PRO A O 1
ATOM 1026 N N . ALA A 1 139 ? 11.623 14.868 -9.825 1.00 94.94 139 ALA A N 1
ATOM 1027 C CA . ALA A 1 139 ? 12.972 14.993 -9.274 1.00 94.94 139 ALA A CA 1
ATOM 1028 C C . ALA A 1 139 ? 13.360 13.801 -8.381 1.00 94.94 139 ALA A C 1
ATOM 1030 O O . ALA A 1 139 ? 14.451 13.250 -8.523 1.00 94.94 139 ALA A O 1
ATOM 1031 N N . LYS A 1 140 ? 12.459 13.360 -7.488 1.00 94.81 140 LYS A N 1
ATOM 1032 C CA . LYS A 1 140 ? 12.706 12.187 -6.635 1.00 94.81 140 LYS A CA 1
ATOM 1033 C C . LYS A 1 140 ? 12.784 10.900 -7.453 1.00 94.81 140 LYS A C 1
ATOM 1035 O O . LYS A 1 140 ? 13.617 10.053 -7.150 1.00 94.81 140 LYS A O 1
ATOM 1040 N N . TYR A 1 141 ? 11.959 10.770 -8.491 1.00 94.94 141 TYR A N 1
ATOM 1041 C CA . TYR A 1 141 ? 12.020 9.646 -9.423 1.00 94.94 141 TYR A CA 1
ATOM 1042 C C . TYR A 1 141 ? 13.374 9.577 -10.134 1.00 94.94 141 TYR A C 1
ATOM 1044 O O . TYR A 1 141 ? 14.044 8.549 -10.065 1.00 94.94 141 TYR A O 1
ATOM 1052 N N . VAL A 1 142 ? 13.817 10.680 -10.745 1.00 96.00 142 VAL A N 1
ATOM 1053 C CA . VAL A 1 142 ? 15.113 10.743 -11.436 1.00 96.00 142 VAL A CA 1
ATOM 1054 C C . VAL A 1 142 ? 16.261 10.407 -10.481 1.00 96.00 142 VAL A C 1
ATOM 1056 O O . VAL A 1 142 ? 17.117 9.592 -10.824 1.00 96.00 142 VAL A O 1
ATOM 1059 N N . ALA A 1 143 ? 16.256 10.966 -9.267 1.00 96.38 143 ALA A N 1
ATOM 1060 C CA . ALA A 1 143 ? 17.279 10.688 -8.260 1.00 96.38 143 ALA A CA 1
ATOM 1061 C C . ALA A 1 143 ? 17.309 9.208 -7.838 1.00 96.38 143 ALA A C 1
ATOM 1063 O O . ALA A 1 143 ? 18.384 8.609 -7.765 1.00 96.38 143 ALA A O 1
ATOM 1064 N N . LEU A 1 144 ? 16.140 8.605 -7.598 1.00 96.19 144 LEU A N 1
ATOM 1065 C CA . LEU A 1 144 ? 16.012 7.196 -7.219 1.00 96.19 144 LEU A CA 1
ATOM 1066 C C . LEU A 1 144 ? 16.518 6.263 -8.324 1.00 96.19 144 LEU A C 1
ATOM 1068 O O . LEU A 1 144 ? 17.318 5.367 -8.065 1.00 96.19 144 LEU A O 1
ATOM 1072 N N . VAL A 1 145 ? 16.079 6.494 -9.560 1.00 97.06 145 VAL A N 1
ATOM 1073 C CA . VAL A 1 145 ? 16.472 5.693 -10.722 1.00 97.06 145 VAL A CA 1
ATOM 1074 C C . VAL A 1 145 ? 17.977 5.798 -10.972 1.00 97.06 145 VAL A C 1
ATOM 1076 O O . VAL A 1 145 ? 18.638 4.779 -11.166 1.00 97.06 145 VAL A O 1
ATOM 1079 N N . ALA A 1 146 ? 18.546 7.005 -10.908 1.00 96.31 146 ALA A N 1
ATOM 1080 C CA . ALA A 1 146 ? 19.986 7.207 -11.053 1.00 96.31 146 ALA A CA 1
ATOM 1081 C C . ALA A 1 146 ? 20.785 6.508 -9.940 1.00 96.31 146 ALA A C 1
ATOM 1083 O O . ALA A 1 146 ? 21.841 5.925 -10.196 1.00 96.31 146 ALA A O 1
ATOM 1084 N N . HIS A 1 147 ? 20.280 6.536 -8.703 1.00 97.31 147 HIS A N 1
ATOM 1085 C CA . HIS A 1 147 ? 20.890 5.833 -7.579 1.00 97.31 147 HIS A CA 1
ATOM 1086 C C . HIS A 1 147 ? 20.890 4.312 -7.785 1.00 97.31 147 HIS A C 1
ATOM 1088 O O . HIS A 1 147 ? 21.959 3.705 -7.721 1.00 97.31 147 HIS A O 1
ATOM 1094 N N . LEU A 1 148 ? 19.736 3.717 -8.104 1.00 97.50 148 LEU A N 1
ATOM 1095 C CA . LEU A 1 148 ? 19.609 2.277 -8.353 1.00 97.50 148 LEU A CA 1
ATOM 1096 C C . LEU A 1 148 ? 20.441 1.822 -9.554 1.00 97.50 148 LEU A C 1
ATOM 1098 O O . LEU A 1 148 ? 21.099 0.788 -9.479 1.00 97.50 148 LEU A O 1
ATOM 1102 N N . TRP A 1 149 ? 20.469 2.605 -10.636 1.00 97.38 149 TRP A N 1
ATOM 1103 C CA . TRP A 1 149 ? 21.306 2.311 -11.799 1.00 97.38 149 TRP A CA 1
ATOM 1104 C C . TRP A 1 149 ? 22.788 2.270 -11.425 1.00 97.38 149 TRP A C 1
ATOM 1106 O O . TRP A 1 149 ? 23.468 1.292 -11.720 1.00 97.38 149 TRP A O 1
ATOM 1116 N N . ARG A 1 150 ? 23.280 3.285 -10.706 1.00 97.56 150 ARG A N 1
ATOM 1117 C CA . ARG A 1 150 ? 24.672 3.332 -10.236 1.00 97.56 150 ARG A CA 1
ATOM 1118 C C . ARG A 1 150 ? 25.012 2.134 -9.345 1.00 97.56 150 ARG A C 1
ATOM 1120 O O . ARG A 1 150 ? 26.055 1.512 -9.541 1.00 97.56 150 ARG A O 1
ATOM 1127 N N . MET A 1 151 ? 24.133 1.782 -8.405 1.00 98.06 151 MET A N 1
ATOM 1128 C CA . MET A 1 151 ? 24.321 0.589 -7.575 1.00 98.06 151 MET A CA 1
ATOM 1129 C C . MET A 1 151 ? 24.378 -0.681 -8.428 1.00 98.06 151 MET A C 1
ATOM 1131 O O . MET A 1 151 ? 25.297 -1.478 -8.276 1.00 98.06 151 MET A O 1
ATOM 1135 N N . ALA A 1 152 ? 23.449 -0.840 -9.373 1.00 97.38 152 ALA A N 1
ATOM 1136 C CA . ALA A 1 152 ? 23.414 -1.992 -10.266 1.00 97.38 152 ALA A CA 1
ATOM 1137 C C . ALA A 1 152 ? 24.681 -2.097 -11.128 1.00 97.38 152 ALA A C 1
ATOM 1139 O O . ALA A 1 152 ? 25.195 -3.195 -11.326 1.00 97.38 152 ALA A O 1
ATOM 1140 N N . THR A 1 153 ? 25.216 -0.975 -11.622 1.00 95.62 153 THR A N 1
ATOM 1141 C CA . THR A 1 153 ? 26.448 -0.982 -12.425 1.00 95.62 153 THR A CA 1
ATOM 1142 C C . THR A 1 153 ? 27.674 -1.438 -11.641 1.00 95.62 153 THR A C 1
ATOM 1144 O O . THR A 1 153 ? 28.528 -2.094 -12.231 1.00 95.62 153 THR A O 1
ATOM 1147 N N . GLY A 1 154 ? 27.740 -1.136 -10.338 1.00 95.62 154 GLY A N 1
ATOM 1148 C CA . GLY A 1 154 ? 28.828 -1.563 -9.452 1.00 95.62 154 GLY A CA 1
ATOM 1149 C C . GLY A 1 154 ? 28.644 -2.955 -8.836 1.00 95.62 154 GLY A C 1
ATOM 1150 O O . GLY A 1 154 ? 29.580 -3.480 -8.243 1.00 95.62 154 GLY A O 1
ATOM 1151 N N . ALA A 1 155 ? 27.459 -3.554 -8.967 1.00 96.81 155 ALA A N 1
ATOM 1152 C CA . ALA A 1 155 ? 27.154 -4.883 -8.451 1.00 96.81 155 ALA A CA 1
ATOM 1153 C C . ALA A 1 155 ? 27.406 -5.983 -9.497 1.00 96.81 155 ALA A C 1
ATOM 1155 O O . ALA A 1 155 ? 27.415 -5.741 -10.711 1.00 96.81 155 ALA A O 1
ATOM 1156 N N . VAL A 1 156 ? 27.536 -7.223 -9.018 1.00 95.06 156 VAL A N 1
ATOM 1157 C CA . VAL A 1 156 ? 27.703 -8.439 -9.831 1.00 95.06 156 VAL A CA 1
ATOM 1158 C C . VAL A 1 156 ? 26.734 -9.535 -9.382 1.00 95.06 156 VAL A C 1
ATOM 1160 O O . VAL A 1 156 ? 26.138 -9.446 -8.310 1.00 95.06 156 VAL A O 1
ATOM 1163 N N . GLY A 1 157 ? 26.555 -10.564 -10.213 1.00 93.50 157 GLY A N 1
ATOM 1164 C CA . GLY A 1 157 ? 25.750 -11.737 -9.870 1.00 93.50 157 GLY A CA 1
ATOM 1165 C C . GLY A 1 157 ? 24.310 -11.397 -9.470 1.00 93.50 157 GLY A C 1
ATOM 1166 O O . GLY A 1 157 ? 23.632 -10.606 -10.133 1.00 93.50 157 GLY A O 1
ATOM 1167 N N . LEU A 1 158 ? 23.832 -12.030 -8.395 1.00 93.62 158 LEU A N 1
ATOM 1168 C CA . LEU A 1 158 ? 22.445 -11.911 -7.941 1.00 93.62 158 LEU A CA 1
ATOM 1169 C C . LEU A 1 158 ? 22.099 -10.484 -7.492 1.00 93.62 158 LEU A C 1
ATOM 1171 O O . LEU A 1 158 ? 21.019 -9.999 -7.824 1.00 93.62 158 LEU A O 1
ATOM 1175 N N . ASP A 1 159 ? 23.018 -9.791 -6.817 1.00 94.88 159 ASP A N 1
ATOM 1176 C CA . ASP A 1 159 ? 22.795 -8.426 -6.325 1.00 94.88 159 ASP A CA 1
ATOM 1177 C C . ASP A 1 159 ? 22.514 -7.461 -7.476 1.00 94.88 159 ASP A C 1
ATOM 1179 O O . ASP A 1 159 ? 21.572 -6.665 -7.427 1.00 94.88 159 ASP A O 1
ATOM 1183 N N . ARG A 1 160 ? 23.271 -7.593 -8.572 1.00 96.38 160 ARG A N 1
ATOM 1184 C CA . ARG A 1 160 ? 23.020 -6.835 -9.803 1.00 96.38 160 ARG A CA 1
ATOM 1185 C C . ARG A 1 160 ? 21.624 -7.111 -10.351 1.00 96.38 160 ARG A C 1
ATOM 1187 O O . ARG A 1 160 ? 20.913 -6.172 -10.706 1.00 96.38 160 ARG A O 1
ATOM 1194 N N . ALA A 1 161 ? 21.226 -8.381 -10.426 1.00 94.06 161 ALA A N 1
ATOM 1195 C CA . ALA A 1 161 ? 19.913 -8.762 -10.936 1.00 94.06 161 ALA A CA 1
ATOM 1196 C C . ALA A 1 161 ? 18.776 -8.208 -10.057 1.00 94.06 161 ALA A C 1
ATOM 1198 O O . ALA A 1 161 ? 17.792 -7.694 -10.587 1.00 94.06 161 ALA A O 1
ATOM 1199 N N . VAL A 1 162 ? 18.918 -8.247 -8.729 1.00 95.12 162 VAL A N 1
ATOM 1200 C CA . VAL A 1 162 ? 17.940 -7.685 -7.783 1.00 95.12 162 VAL A CA 1
ATOM 1201 C C . VAL A 1 162 ? 17.815 -6.170 -7.944 1.00 95.12 162 VAL A C 1
ATOM 1203 O O . VAL A 1 162 ? 16.701 -5.667 -8.080 1.00 95.12 162 VAL A O 1
ATOM 1206 N N . LEU A 1 163 ? 18.933 -5.444 -8.020 1.00 96.88 163 LEU A N 1
ATOM 1207 C CA . LEU A 1 163 ? 18.925 -3.989 -8.202 1.00 96.88 163 LEU A CA 1
ATOM 1208 C C . LEU A 1 163 ? 18.296 -3.576 -9.541 1.00 96.88 163 LEU A C 1
ATOM 1210 O O . LEU A 1 163 ? 17.503 -2.635 -9.589 1.00 96.88 163 LEU A O 1
ATOM 1214 N N . LEU A 1 164 ? 18.600 -4.297 -10.626 1.00 96.25 164 LEU A N 1
ATOM 1215 C CA . LEU A 1 164 ? 17.992 -4.057 -11.938 1.00 96.25 164 LEU A CA 1
ATOM 1216 C C . LEU A 1 164 ? 16.493 -4.381 -11.947 1.00 96.25 164 LEU A C 1
ATOM 1218 O O . LEU A 1 164 ? 15.718 -3.641 -12.548 1.00 96.25 164 LEU A O 1
ATOM 1222 N N . ARG A 1 165 ? 16.065 -5.444 -11.256 1.00 94.69 165 ARG A N 1
ATOM 1223 C CA . ARG A 1 165 ? 14.642 -5.771 -11.079 1.00 94.69 165 ARG A CA 1
ATOM 1224 C C . ARG A 1 165 ? 13.907 -4.651 -10.347 1.00 94.69 165 ARG A C 1
ATOM 1226 O O . ARG A 1 165 ? 12.831 -4.243 -10.777 1.00 94.69 165 ARG A O 1
ATOM 1233 N N . ASP A 1 166 ? 14.472 -4.153 -9.255 1.00 95.00 166 ASP A N 1
ATOM 1234 C CA . ASP A 1 166 ? 13.842 -3.094 -8.468 1.00 95.00 166 ASP A CA 1
ATOM 1235 C C . ASP A 1 166 ? 13.779 -1.786 -9.270 1.00 95.00 166 ASP A C 1
ATOM 1237 O O . ASP A 1 166 ? 12.752 -1.103 -9.269 1.00 95.00 166 ASP A O 1
ATOM 1241 N N . LEU A 1 167 ? 14.823 -1.484 -10.047 1.00 96.19 167 LEU A N 1
ATOM 1242 C CA . LEU A 1 167 ? 14.828 -0.373 -10.996 1.00 96.19 167 LEU A CA 1
ATOM 1243 C C . LEU A 1 167 ? 13.732 -0.503 -12.066 1.00 96.19 167 LEU A C 1
ATOM 1245 O O . LEU A 1 167 ? 13.012 0.467 -12.319 1.00 96.19 167 LEU A O 1
ATOM 1249 N N . LEU A 1 168 ? 13.557 -1.697 -12.642 1.00 95.31 168 LEU A N 1
ATOM 1250 C CA . LEU A 1 168 ? 12.491 -1.978 -13.607 1.00 95.31 168 LEU A CA 1
ATOM 1251 C C . LEU A 1 168 ? 11.108 -1.726 -13.021 1.00 95.31 168 LEU A C 1
ATOM 1253 O O . LEU A 1 168 ? 10.265 -1.147 -13.704 1.00 95.31 168 LEU A O 1
ATOM 1257 N N . CYS A 1 169 ? 10.873 -2.115 -11.764 1.00 93.75 169 CYS A N 1
ATOM 1258 C CA . CYS A 1 169 ? 9.604 -1.850 -11.093 1.00 93.75 169 CYS A CA 1
ATOM 1259 C C . CYS A 1 169 ? 9.296 -0.351 -11.067 1.00 93.75 169 CYS A C 1
ATOM 1261 O O . CYS A 1 169 ? 8.195 0.065 -11.430 1.00 93.75 169 CYS A O 1
ATOM 1263 N N . TRP A 1 170 ? 10.269 0.471 -10.667 1.00 93.88 170 TRP A N 1
ATOM 1264 C CA . TRP A 1 170 ? 10.094 1.921 -10.595 1.00 93.88 170 TRP A CA 1
ATOM 1265 C C . TRP A 1 170 ? 9.859 2.550 -11.964 1.00 93.88 170 TRP A C 1
ATOM 1267 O O . TRP A 1 170 ? 8.915 3.325 -12.117 1.00 93.88 170 TRP A O 1
ATOM 1277 N N . GLN A 1 171 ? 10.665 2.191 -12.964 1.00 95.19 171 GLN A N 1
ATOM 1278 C CA . GLN A 1 171 ? 10.506 2.692 -14.330 1.00 95.19 171 GLN A CA 1
ATOM 1279 C C . GLN A 1 171 ? 9.159 2.270 -14.935 1.00 95.19 171 GLN A C 1
ATOM 1281 O O . GLN A 1 171 ? 8.472 3.090 -15.542 1.00 95.19 171 GLN A O 1
ATOM 1286 N N . PHE A 1 172 ? 8.742 1.017 -14.730 1.00 93.38 172 PHE A N 1
ATOM 1287 C CA . PHE A 1 172 ? 7.469 0.509 -15.235 1.00 93.38 172 PHE A CA 1
ATOM 1288 C C . PHE A 1 172 ? 6.278 1.212 -14.587 1.00 93.38 172 PHE A C 1
ATOM 1290 O O . PHE A 1 172 ? 5.389 1.693 -15.292 1.00 93.38 172 PHE A O 1
ATOM 1297 N N . MET A 1 173 ? 6.260 1.312 -13.252 1.00 91.62 173 MET A N 1
ATOM 1298 C CA . MET A 1 173 ? 5.212 2.039 -12.530 1.00 91.62 173 MET A CA 1
ATOM 1299 C C . MET A 1 173 ? 5.150 3.503 -12.970 1.00 91.62 173 MET A C 1
ATOM 1301 O O . MET A 1 173 ? 4.056 4.017 -13.184 1.00 91.62 173 MET A O 1
ATOM 1305 N N . TRP A 1 174 ? 6.301 4.155 -13.164 1.00 91.94 174 TRP A N 1
ATOM 1306 C CA . TRP A 1 174 ? 6.370 5.546 -13.613 1.00 91.94 174 TRP A CA 1
ATOM 1307 C C . TRP A 1 174 ? 5.779 5.740 -15.012 1.00 91.94 174 TRP A C 1
ATOM 1309 O O . TRP A 1 174 ? 4.939 6.610 -15.214 1.00 91.94 174 TRP A O 1
ATOM 1319 N N . GLN A 1 175 ? 6.172 4.904 -15.973 1.00 90.94 175 GLN A N 1
ATOM 1320 C CA . GLN A 1 175 ? 5.750 5.050 -17.370 1.00 90.94 175 GLN A CA 1
ATOM 1321 C C . GLN A 1 175 ? 4.313 4.577 -17.623 1.00 90.94 175 GLN A C 1
ATOM 1323 O O . GLN A 1 175 ? 3.668 5.023 -18.569 1.00 90.94 175 GLN A O 1
ATOM 1328 N N . THR A 1 176 ? 3.785 3.677 -16.788 1.00 88.25 176 THR A N 1
ATOM 1329 C CA . THR A 1 176 ? 2.451 3.087 -16.996 1.00 88.25 176 THR A CA 1
ATOM 1330 C C . THR A 1 176 ? 1.411 3.502 -15.958 1.00 88.25 176 THR A C 1
ATOM 1332 O O . THR A 1 176 ? 0.239 3.156 -16.103 1.00 88.25 176 THR A O 1
ATOM 1335 N N . ALA A 1 177 ? 1.798 4.218 -14.902 1.00 85.94 177 ALA A N 1
ATOM 1336 C CA . ALA A 1 177 ? 0.948 4.476 -13.736 1.00 85.94 177 ALA A CA 1
ATOM 1337 C C . ALA A 1 177 ? 0.334 3.192 -13.126 1.00 85.94 177 ALA A C 1
ATOM 1339 O O . ALA A 1 177 ? -0.707 3.230 -12.464 1.00 85.94 177 ALA A O 1
ATOM 1340 N N . THR A 1 178 ? 0.958 2.032 -13.363 1.00 85.69 178 THR A N 1
ATOM 1341 C CA . THR A 1 178 ? 0.514 0.747 -12.812 1.00 85.69 178 THR A CA 1
ATOM 1342 C C . THR A 1 178 ? 0.855 0.679 -11.325 1.00 85.69 178 THR A C 1
ATOM 1344 O O . THR A 1 178 ? 1.896 1.163 -10.886 1.00 85.69 178 THR A O 1
ATOM 1347 N N . ARG A 1 179 ? -0.018 0.062 -10.520 1.00 82.75 179 ARG A N 1
ATOM 1348 C CA . ARG A 1 179 ? 0.206 -0.109 -9.076 1.00 82.75 179 ARG A CA 1
ATOM 1349 C C . ARG A 1 179 ? 1.353 -1.091 -8.823 1.00 82.75 179 ARG A C 1
ATOM 1351 O O . ARG A 1 179 ? 1.463 -2.088 -9.530 1.00 82.75 179 ARG A O 1
ATOM 1358 N N . GLY A 1 180 ? 2.116 -0.907 -7.745 1.00 85.25 180 GLY A N 1
ATOM 1359 C CA . GLY A 1 180 ? 3.226 -1.812 -7.395 1.00 85.25 180 GLY A CA 1
ATOM 1360 C C . GLY A 1 180 ? 2.827 -3.287 -7.277 1.00 85.25 180 GLY A C 1
ATOM 1361 O O . GLY A 1 180 ? 3.525 -4.159 -7.787 1.00 85.25 180 GLY A O 1
ATOM 1362 N N . ARG A 1 181 ? 1.643 -3.576 -6.713 1.00 83.12 181 ARG A N 1
ATOM 1363 C CA . ARG A 1 181 ? 1.105 -4.949 -6.659 1.00 83.12 181 ARG A CA 1
ATOM 1364 C C . ARG A 1 181 ? 0.881 -5.556 -8.046 1.00 83.12 181 ARG A C 1
ATOM 1366 O O . ARG A 1 181 ? 1.044 -6.760 -8.209 1.00 83.12 181 ARG A O 1
ATOM 1373 N N . ASP A 1 182 ? 0.471 -4.745 -9.015 1.00 85.81 182 ASP A N 1
ATOM 1374 C CA . ASP A 1 182 ? 0.255 -5.203 -10.385 1.00 85.81 182 ASP A CA 1
ATOM 1375 C C . ASP A 1 182 ? 1.580 -5.267 -11.150 1.00 85.81 182 ASP A C 1
ATOM 1377 O O . ASP A 1 182 ? 1.783 -6.226 -11.884 1.00 85.81 182 ASP A O 1
ATOM 1381 N N . CYS A 1 183 ? 2.535 -4.364 -10.896 1.00 87.56 183 CYS A N 1
ATOM 1382 C CA . CYS A 1 183 ? 3.901 -4.479 -11.414 1.00 87.56 183 CYS A CA 1
ATOM 1383 C C . CYS A 1 183 ? 4.491 -5.865 -11.116 1.00 87.56 183 CYS A C 1
ATOM 1385 O O . CYS A 1 183 ? 4.904 -6.549 -12.041 1.00 87.56 183 CYS A O 1
ATOM 1387 N N . GLY A 1 184 ? 4.399 -6.338 -9.866 1.00 83.12 184 GLY A N 1
ATOM 1388 C CA . GLY A 1 184 ? 4.903 -7.657 -9.453 1.00 83.12 184 GLY A CA 1
ATOM 1389 C C . GLY A 1 184 ? 4.287 -8.867 -10.177 1.00 83.12 184 GLY A C 1
ATOM 1390 O O . GLY A 1 184 ? 4.798 -9.981 -10.062 1.00 83.12 184 GLY A O 1
ATOM 1391 N N . LYS A 1 185 ? 3.195 -8.678 -10.926 1.00 85.31 185 LYS A N 1
ATOM 1392 C CA . LYS A 1 185 ? 2.546 -9.728 -11.725 1.00 85.31 185 LYS A CA 1
ATOM 1393 C C . LYS A 1 185 ? 2.982 -9.733 -13.187 1.00 85.31 185 LYS A C 1
ATOM 1395 O O . LYS A 1 185 ? 2.518 -10.607 -13.912 1.00 85.31 185 LYS A O 1
ATOM 1400 N N . LEU A 1 186 ? 3.801 -8.775 -13.625 1.00 88.62 186 LEU A N 1
ATOM 1401 C CA . LEU A 1 186 ? 4.203 -8.629 -15.021 1.00 88.62 186 LEU A CA 1
ATOM 1402 C C . LEU A 1 186 ? 4.910 -9.895 -15.523 1.00 88.62 186 LEU A C 1
ATOM 1404 O O . LEU A 1 186 ? 5.846 -10.397 -14.893 1.00 88.62 186 LEU A O 1
ATOM 1408 N N . ARG A 1 187 ? 4.449 -10.421 -16.658 1.00 88.81 187 ARG A N 1
ATOM 1409 C CA . ARG A 1 187 ? 4.968 -11.634 -17.301 1.00 88.81 187 ARG A CA 1
ATOM 1410 C C . ARG A 1 187 ? 5.580 -11.316 -18.653 1.00 88.81 187 ARG A C 1
ATOM 1412 O O . ARG A 1 187 ? 5.221 -10.333 -19.288 1.00 88.81 187 ARG A O 1
ATOM 1419 N N . VAL A 1 188 ? 6.450 -12.205 -19.123 1.00 88.94 188 VAL A N 1
ATOM 1420 C CA . VAL A 1 188 ? 6.989 -12.168 -20.493 1.00 88.94 188 VAL A CA 1
ATOM 1421 C C . VAL A 1 188 ? 5.850 -12.166 -21.527 1.00 88.94 188 VAL A C 1
ATOM 1423 O O . VAL A 1 188 ? 5.871 -11.378 -22.466 1.00 88.94 188 VAL A O 1
ATOM 1426 N N . ASP A 1 189 ? 4.785 -12.937 -21.282 1.00 90.00 189 ASP A N 1
ATOM 1427 C CA . ASP A 1 189 ? 3.594 -13.003 -22.146 1.00 90.00 189 ASP A CA 1
ATOM 1428 C C . ASP A 1 189 ? 2.733 -11.728 -22.152 1.00 90.00 189 ASP A C 1
ATOM 1430 O O . ASP A 1 189 ? 1.768 -11.634 -22.918 1.00 90.00 189 ASP A O 1
ATOM 1434 N N . ASP A 1 190 ? 3.021 -10.760 -21.279 1.00 93.12 190 ASP A N 1
ATOM 1435 C CA . ASP A 1 190 ? 2.367 -9.451 -21.306 1.00 93.12 190 ASP A CA 1
ATOM 1436 C C . ASP A 1 190 ? 2.993 -8.515 -22.347 1.00 93.12 190 ASP A C 1
ATOM 1438 O O . ASP A 1 190 ? 2.370 -7.513 -22.699 1.00 93.12 190 ASP A O 1
ATOM 1442 N N . PHE A 1 191 ? 4.178 -8.848 -22.871 1.00 94.44 191 PHE A N 1
ATOM 1443 C CA . PHE A 1 191 ? 4.822 -8.123 -23.963 1.00 94.44 191 PHE A CA 1
ATOM 1444 C C . PHE A 1 191 ? 4.313 -8.643 -25.302 1.00 94.44 191 PHE A C 1
ATOM 1446 O O . PHE A 1 191 ? 4.171 -9.851 -25.508 1.00 94.44 191 PHE A O 1
ATOM 1453 N N . ARG A 1 192 ? 4.023 -7.721 -26.215 1.00 94.62 192 ARG A N 1
ATOM 1454 C CA . ARG A 1 192 ? 3.352 -7.968 -27.489 1.00 94.62 192 ARG A CA 1
ATOM 1455 C C . ARG A 1 192 ? 4.192 -7.500 -28.666 1.00 94.62 192 ARG A C 1
ATOM 1457 O O . ARG A 1 192 ? 5.016 -6.599 -28.526 1.00 94.62 192 ARG A O 1
ATOM 1464 N N . GLU A 1 193 ? 3.961 -8.104 -29.824 1.00 93.06 193 GLU A N 1
ATOM 1465 C CA . GLU A 1 193 ? 4.588 -7.662 -31.070 1.00 93.06 193 GLU A CA 1
ATOM 1466 C C . GLU A 1 193 ? 4.072 -6.269 -31.478 1.00 93.06 193 GLU A C 1
ATOM 1468 O O . GLU A 1 193 ? 2.851 -6.060 -31.537 1.00 93.06 193 GLU A O 1
ATOM 1473 N N . PRO A 1 194 ? 4.962 -5.308 -31.797 1.00 91.31 194 PRO A N 1
ATOM 1474 C CA . PRO A 1 194 ? 4.565 -4.052 -32.424 1.00 91.31 194 PRO A CA 1
ATOM 1475 C C . PRO A 1 194 ? 3.747 -4.308 -33.697 1.00 91.31 194 PRO A C 1
ATOM 1477 O O . PRO A 1 194 ? 4.143 -5.086 -34.563 1.00 91.31 194 PRO A O 1
ATOM 1480 N N . GLY A 1 195 ? 2.566 -3.696 -33.793 1.00 87.00 195 GLY A N 1
ATOM 1481 C CA . GLY A 1 195 ? 1.638 -3.896 -34.914 1.00 87.00 195 GLY A CA 1
ATOM 1482 C C . GLY A 1 195 ? 0.842 -5.212 -34.900 1.00 87.00 195 GLY A C 1
ATOM 1483 O O . GLY A 1 195 ? -0.090 -5.349 -35.688 1.00 87.00 195 GLY A O 1
ATOM 1484 N N . ARG A 1 196 ? 1.136 -6.163 -33.998 1.00 88.75 196 ARG A N 1
ATOM 1485 C CA . ARG A 1 196 ? 0.391 -7.430 -33.827 1.00 88.75 196 ARG A CA 1
ATOM 1486 C C . ARG A 1 196 ? 0.148 -7.720 -32.347 1.00 88.75 196 ARG A C 1
ATOM 1488 O O . ARG A 1 196 ? 0.686 -8.654 -31.760 1.00 88.75 196 ARG A O 1
ATOM 1495 N N . THR A 1 197 ? -0.703 -6.904 -31.732 1.00 87.25 197 THR A N 1
ATOM 1496 C CA . THR A 1 197 ? -0.899 -6.861 -30.271 1.00 87.25 197 THR A CA 1
ATOM 1497 C C . THR A 1 197 ? -1.549 -8.115 -29.664 1.00 87.25 197 THR A C 1
ATOM 1499 O O . THR A 1 197 ? -1.545 -8.284 -28.441 1.00 87.25 197 THR A O 1
ATOM 1502 N N . SER A 1 198 ? -2.085 -9.012 -30.497 1.00 86.38 198 SER A N 1
ATOM 1503 C CA . SER A 1 198 ? -2.592 -10.331 -30.101 1.00 86.38 198 SER A CA 1
ATOM 1504 C C . SER A 1 198 ? -1.480 -11.359 -29.864 1.00 86.38 198 SER A C 1
ATOM 1506 O O . SER A 1 198 ? -1.684 -12.305 -29.100 1.00 86.38 198 SER A O 1
ATOM 1508 N N . GLU A 1 199 ? -0.304 -11.170 -30.466 1.00 90.81 199 GLU A N 1
ATOM 1509 C CA . GLU A 1 199 ? 0.829 -12.091 -30.382 1.00 90.81 199 GLU A CA 1
ATOM 1510 C C . GLU A 1 199 ? 1.806 -11.695 -29.269 1.00 90.81 199 GLU A C 1
ATOM 1512 O O . GLU A 1 199 ? 2.054 -10.513 -29.027 1.00 90.81 199 GLU A O 1
ATOM 1517 N N . ALA A 1 200 ? 2.387 -12.689 -28.591 1.00 91.19 200 ALA A N 1
ATOM 1518 C CA . ALA A 1 200 ? 3.466 -12.462 -27.631 1.00 91.19 200 ALA A CA 1
ATOM 1519 C C . ALA A 1 200 ? 4.750 -12.011 -28.344 1.00 91.19 200 ALA A C 1
ATOM 1521 O O . ALA A 1 200 ? 5.076 -12.528 -29.413 1.00 91.19 200 ALA A O 1
ATOM 1522 N N . TYR A 1 201 ? 5.482 -11.081 -27.728 1.00 93.81 201 TYR A N 1
ATOM 1523 C CA . TYR A 1 201 ? 6.758 -10.584 -28.238 1.00 93.81 201 TYR A CA 1
ATOM 1524 C C . TYR A 1 201 ? 7.818 -11.691 -28.237 1.00 93.81 201 TYR A C 1
ATOM 1526 O O . TYR A 1 201 ? 8.096 -12.296 -27.200 1.00 93.81 201 TYR A O 1
ATOM 1534 N N . ARG A 1 202 ? 8.436 -11.943 -29.393 1.00 89.69 202 ARG A N 1
ATOM 1535 C CA . ARG A 1 202 ? 9.396 -13.042 -29.592 1.00 89.69 202 ARG A CA 1
ATOM 1536 C C . ARG A 1 202 ? 10.854 -12.595 -29.568 1.00 89.69 202 ARG A C 1
ATOM 1538 O O . ARG A 1 202 ? 11.741 -13.439 -29.585 1.00 89.69 202 ARG A O 1
ATOM 1545 N N . GLY A 1 203 ? 11.119 -11.291 -29.508 1.00 88.81 203 GLY A N 1
ATOM 1546 C CA . GLY A 1 203 ? 12.479 -10.744 -29.546 1.00 88.81 203 GLY A CA 1
ATOM 1547 C C . GLY A 1 203 ? 13.277 -10.888 -28.243 1.00 88.81 203 GLY A C 1
ATOM 1548 O O . GLY A 1 203 ? 14.379 -10.348 -28.141 1.00 88.81 203 GLY A O 1
ATOM 1549 N N . PHE A 1 204 ? 12.751 -11.578 -27.226 1.00 87.06 204 PHE A N 1
ATOM 1550 C CA . PHE A 1 204 ? 13.522 -11.900 -26.026 1.00 87.06 204 PHE A CA 1
ATOM 1551 C C . PHE A 1 204 ? 14.681 -12.844 -26.378 1.00 87.06 204 PHE A C 1
ATOM 1553 O O . PHE A 1 204 ? 14.478 -13.881 -27.002 1.00 87.06 204 PHE A O 1
ATOM 1560 N N . GLY A 1 205 ? 15.902 -12.483 -25.973 1.00 79.56 205 GLY A N 1
ATOM 1561 C CA . GLY A 1 205 ? 17.128 -13.219 -26.312 1.00 79.56 205 GLY A CA 1
ATOM 1562 C C . GLY A 1 205 ? 17.887 -12.677 -27.528 1.00 79.56 205 GLY A C 1
ATOM 1563 O O . GLY A 1 205 ? 18.982 -13.154 -27.813 1.00 79.56 205 GLY A O 1
ATOM 1564 N N . ALA A 1 206 ? 17.359 -11.659 -28.217 1.00 84.25 206 ALA A N 1
ATOM 1565 C CA . ALA A 1 206 ? 18.126 -10.926 -29.220 1.00 84.25 206 ALA A CA 1
ATOM 1566 C C . ALA A 1 206 ? 19.328 -10.201 -28.584 1.00 84.25 206 ALA A C 1
ATOM 1568 O O . ALA A 1 206 ? 19.239 -9.699 -27.459 1.00 84.25 206 ALA A O 1
ATOM 1569 N N . SER A 1 207 ? 20.431 -10.097 -29.335 1.00 81.81 207 SER A N 1
ATOM 1570 C CA . SER A 1 207 ? 21.670 -9.431 -28.900 1.00 81.81 207 SER A CA 1
ATOM 1571 C C . SER A 1 207 ? 21.495 -7.932 -28.643 1.00 81.81 207 SER A C 1
ATOM 1573 O O . SER A 1 207 ? 22.237 -7.347 -27.856 1.00 81.81 207 SER A O 1
ATOM 1575 N N . SER A 1 208 ? 20.499 -7.308 -29.274 1.00 87.62 208 SER A N 1
ATOM 1576 C CA . SER A 1 208 ? 20.181 -5.892 -29.124 1.00 87.62 208 SER A CA 1
ATOM 1577 C C . SER A 1 208 ? 18.784 -5.675 -28.554 1.00 87.62 208 SER A C 1
ATOM 1579 O O . SER A 1 208 ? 17.828 -6.353 -28.934 1.00 87.62 208 SER A O 1
ATOM 1581 N N . ALA A 1 209 ? 18.663 -4.662 -27.699 1.00 89.38 209 ALA A N 1
ATOM 1582 C CA . ALA A 1 209 ? 17.382 -4.188 -27.199 1.00 89.38 209 ALA A CA 1
ATOM 1583 C C . ALA A 1 209 ? 16.545 -3.523 -28.312 1.00 89.38 209 ALA A C 1
ATOM 1585 O O . ALA A 1 209 ? 17.111 -2.773 -29.115 1.00 89.38 209 ALA A O 1
ATOM 1586 N N . PRO A 1 210 ? 15.215 -3.733 -28.353 1.00 92.94 210 PRO A N 1
ATOM 1587 C CA . PRO A 1 210 ? 14.333 -3.064 -29.295 1.00 92.94 210 PRO A CA 1
ATOM 1588 C C . PRO A 1 210 ? 14.245 -1.565 -28.992 1.00 92.94 210 PRO A C 1
ATOM 1590 O O . PRO A 1 210 ? 14.647 -1.077 -27.934 1.00 92.94 210 PRO A O 1
ATOM 1593 N N . THR A 1 211 ? 13.692 -0.810 -29.933 1.00 93.38 211 THR A N 1
ATOM 1594 C CA . THR A 1 211 ? 13.386 0.616 -29.743 1.00 93.38 211 THR A CA 1
ATOM 1595 C C . THR A 1 211 ? 12.013 0.844 -29.113 1.00 93.38 211 THR A C 1
ATOM 1597 O O . THR A 1 211 ? 11.781 1.908 -28.541 1.00 93.38 211 THR A O 1
ATOM 1600 N N . LEU A 1 212 ? 11.130 -0.156 -29.184 1.00 94.38 212 LEU A N 1
ATOM 1601 C CA . LEU A 1 212 ? 9.747 -0.104 -28.729 1.00 94.38 212 LEU A CA 1
ATOM 1602 C C . LEU A 1 212 ? 9.343 -1.446 -28.111 1.00 94.38 212 LEU A C 1
ATOM 1604 O O . LEU A 1 212 ? 9.610 -2.503 -28.682 1.00 94.38 212 LEU A O 1
ATOM 1608 N N . LEU A 1 213 ? 8.662 -1.392 -26.971 1.00 94.75 213 LEU A N 1
ATOM 1609 C CA . LEU A 1 213 ? 7.949 -2.522 -26.387 1.00 94.75 213 LEU A CA 1
ATOM 1610 C C . LEU A 1 213 ? 6.465 -2.195 -26.291 1.00 94.75 213 LEU A C 1
ATOM 1612 O O . LEU A 1 213 ? 6.084 -1.102 -25.878 1.00 94.75 213 LEU A O 1
ATOM 1616 N N . VAL A 1 214 ? 5.633 -3.175 -26.624 1.00 95.56 214 VAL A N 1
ATOM 1617 C CA . VAL A 1 214 ? 4.182 -3.082 -26.489 1.00 95.56 214 VAL A CA 1
ATOM 1618 C C . VAL A 1 214 ? 3.748 -3.976 -25.337 1.00 95.56 214 VAL A C 1
ATOM 1620 O O . VAL A 1 214 ? 4.154 -5.132 -25.272 1.00 95.56 214 VAL A O 1
ATOM 1623 N N . LEU A 1 215 ? 2.937 -3.464 -24.415 1.00 94.44 215 LEU A N 1
ATOM 1624 C CA . LEU A 1 215 ? 2.491 -4.185 -23.225 1.00 94.44 215 LEU A CA 1
ATOM 1625 C C . LEU A 1 215 ? 0.973 -4.255 -23.144 1.00 94.44 215 LEU A C 1
ATOM 1627 O O . LEU A 1 215 ? 0.278 -3.268 -23.364 1.00 94.44 215 LEU A O 1
ATOM 1631 N N . SER A 1 216 ? 0.461 -5.413 -22.747 1.00 93.31 216 SER A N 1
ATOM 1632 C CA . SER A 1 216 ? -0.955 -5.635 -22.466 1.00 93.31 216 SER A CA 1
ATOM 1633 C C . SER A 1 216 ? -1.089 -6.607 -21.294 1.00 93.31 216 SER A C 1
ATOM 1635 O O . SER A 1 216 ? -1.214 -7.818 -21.472 1.00 93.31 216 SER A O 1
ATOM 1637 N N . GLN A 1 217 ? -1.021 -6.068 -20.075 1.00 91.31 217 GLN A N 1
ATOM 1638 C CA . GLN A 1 217 ? -0.938 -6.861 -18.849 1.00 91.31 217 GLN A CA 1
ATOM 1639 C C . GLN A 1 217 ? -2.247 -7.589 -18.521 1.00 91.31 217 GLN A C 1
ATOM 1641 O O . GLN A 1 217 ? -3.309 -6.970 -18.497 1.00 91.31 217 GLN A O 1
ATOM 1646 N N . PHE A 1 218 ? -2.183 -8.885 -18.211 1.00 88.31 218 PHE A N 1
ATOM 1647 C CA . PHE A 1 218 ? -3.352 -9.660 -17.781 1.00 88.31 218 PHE A CA 1
ATOM 1648 C C . PHE A 1 218 ? -3.621 -9.565 -16.266 1.00 88.31 218 PHE A C 1
ATOM 1650 O O . PHE A 1 218 ? -2.714 -9.738 -15.453 1.00 88.31 218 PHE A O 1
ATOM 1657 N N . GLY A 1 219 ? -4.886 -9.367 -15.871 1.00 82.81 219 GLY A N 1
ATOM 1658 C CA . GLY A 1 219 ? -5.323 -9.546 -14.477 1.00 82.81 219 GLY A CA 1
ATOM 1659 C C . GLY A 1 219 ? -4.859 -8.457 -13.499 1.00 82.81 219 GLY A C 1
ATOM 1660 O O . GLY A 1 219 ? -4.443 -8.754 -12.369 1.00 82.81 219 GLY A O 1
ATOM 1661 N N . THR A 1 220 ? -4.926 -7.194 -13.920 1.00 83.06 220 THR A N 1
ATOM 1662 C CA . THR A 1 220 ? -4.658 -6.037 -13.044 1.00 83.06 220 THR A CA 1
ATOM 1663 C C . THR A 1 220 ? -5.860 -5.730 -12.144 1.00 83.06 220 THR A C 1
ATOM 1665 O O . THR A 1 220 ? -6.959 -6.229 -12.393 1.00 83.06 220 THR A O 1
ATOM 1668 N N . LYS A 1 221 ? -5.695 -4.886 -11.108 1.00 78.12 221 LYS A N 1
ATOM 1669 C CA . LYS A 1 221 ? -6.826 -4.475 -10.243 1.00 78.12 221 LYS A CA 1
ATOM 1670 C C . LYS A 1 221 ? -7.972 -3.847 -11.053 1.00 78.12 221 LYS A C 1
ATOM 1672 O O . LYS A 1 221 ? -9.131 -4.081 -10.736 1.00 78.12 221 LYS A O 1
ATOM 1677 N N . THR A 1 222 ? -7.645 -3.074 -12.089 1.00 73.62 222 THR A N 1
ATOM 1678 C CA . THR A 1 222 ? -8.627 -2.385 -12.947 1.00 73.62 222 THR A CA 1
ATOM 1679 C C . THR A 1 222 ? -9.227 -3.302 -14.018 1.00 73.62 222 THR A C 1
ATOM 1681 O O . THR A 1 222 ? -10.344 -3.073 -14.475 1.00 73.62 222 THR A O 1
ATOM 1684 N N . TYR A 1 223 ? -8.504 -4.349 -14.423 1.00 78.88 223 TYR A N 1
ATOM 1685 C CA . TYR A 1 223 ? -8.915 -5.275 -15.480 1.00 78.88 223 TYR A CA 1
ATOM 1686 C C . TYR A 1 223 ? -8.871 -6.730 -14.974 1.00 78.88 223 TYR A C 1
ATOM 1688 O O . TYR A 1 223 ? -8.050 -7.522 -15.444 1.00 78.88 223 TYR A O 1
ATOM 1696 N N . PRO A 1 224 ? -9.731 -7.110 -14.007 1.00 78.81 224 PRO A N 1
ATOM 1697 C CA . PRO A 1 224 ? -9.773 -8.478 -13.500 1.00 78.81 224 PRO A CA 1
ATOM 1698 C C . PRO A 1 224 ? -10.220 -9.445 -14.606 1.00 78.81 224 PRO A C 1
ATOM 1700 O O . PRO A 1 224 ? -11.152 -9.159 -15.353 1.00 78.81 224 PRO A O 1
ATOM 1703 N N . GLY A 1 225 ? -9.527 -10.581 -14.737 1.00 81.38 225 GLY A N 1
ATOM 1704 C CA . GLY A 1 225 ? -9.868 -11.642 -15.697 1.00 81.38 225 GLY A CA 1
ATOM 1705 C C . GLY A 1 225 ? -9.640 -11.315 -17.180 1.00 81.38 225 GLY A C 1
ATOM 1706 O O . GLY A 1 225 ? -9.907 -12.160 -18.029 1.00 81.38 225 GLY A O 1
ATOM 1707 N N . ARG A 1 226 ? -9.130 -10.124 -17.517 1.00 86.88 226 ARG A N 1
ATOM 1708 C CA . ARG A 1 226 ? -8.841 -9.711 -18.899 1.00 86.88 226 ARG A CA 1
ATOM 1709 C C . ARG A 1 226 ? -7.526 -8.941 -18.997 1.00 86.88 226 ARG A C 1
ATOM 1711 O O . ARG A 1 226 ? -6.877 -8.664 -17.987 1.00 86.88 226 ARG A O 1
ATOM 1718 N N . ARG A 1 227 ? -7.110 -8.614 -20.222 1.00 88.19 227 ARG A N 1
ATOM 1719 C CA . ARG A 1 227 ? -5.922 -7.786 -20.459 1.00 88.19 227 ARG A CA 1
ATOM 1720 C C . ARG A 1 227 ? -6.243 -6.299 -20.363 1.00 88.19 227 ARG A C 1
ATOM 1722 O O . ARG A 1 227 ? -7.317 -5.860 -20.768 1.00 88.19 227 ARG A O 1
ATOM 1729 N N . ALA A 1 228 ? -5.297 -5.540 -19.826 1.00 88.62 228 ALA A N 1
ATOM 1730 C CA . ALA A 1 228 ? -5.312 -4.090 -19.849 1.00 88.62 228 ALA A CA 1
ATOM 1731 C C . ALA A 1 228 ? -5.130 -3.567 -21.289 1.00 88.62 228 ALA A C 1
ATOM 1733 O O . ALA A 1 228 ? -4.513 -4.258 -22.115 1.00 88.62 228 ALA A O 1
ATOM 1734 N N . PRO A 1 229 ? -5.619 -2.347 -21.585 1.00 88.94 229 PRO A N 1
ATOM 1735 C CA . PRO A 1 229 ? -5.348 -1.665 -22.841 1.00 88.94 229 PRO A CA 1
ATOM 1736 C C . PRO A 1 229 ? -3.858 -1.635 -23.154 1.00 88.94 229 PRO A C 1
ATOM 1738 O O . PRO A 1 229 ? -3.018 -1.558 -22.251 1.00 88.94 229 PRO A O 1
ATOM 1741 N N . VAL A 1 230 ? -3.562 -1.705 -24.447 1.00 91.94 230 VAL A N 1
ATOM 1742 C CA . VAL A 1 230 ? -2.196 -1.716 -24.952 1.00 91.94 230 VAL A CA 1
ATOM 1743 C C . VAL A 1 230 ? -1.478 -0.427 -24.557 1.00 91.94 230 VAL A C 1
ATOM 1745 O O . VAL A 1 230 ? -2.043 0.663 -24.642 1.00 91.94 230 VAL A O 1
ATOM 1748 N N . ARG A 1 231 ? -0.228 -0.566 -24.121 1.00 92.81 231 ARG A N 1
ATOM 1749 C CA . ARG A 1 231 ? 0.675 0.545 -23.826 1.00 92.81 231 ARG A CA 1
ATOM 1750 C C . ARG A 1 231 ? 1.974 0.370 -24.575 1.00 92.81 231 ARG A C 1
ATOM 1752 O O . ARG A 1 231 ? 2.517 -0.728 -24.634 1.00 92.81 231 ARG A O 1
ATOM 1759 N N . GLU A 1 232 ? 2.483 1.474 -25.079 1.00 94.62 232 GLU A N 1
ATOM 1760 C CA . GLU A 1 232 ? 3.756 1.533 -25.772 1.00 94.62 232 GLU A CA 1
ATOM 1761 C C . GLU A 1 232 ? 4.804 2.148 -24.852 1.00 94.62 232 GLU A C 1
ATOM 1763 O O . GLU A 1 232 ? 4.581 3.193 -24.242 1.00 94.62 232 GLU A O 1
ATOM 1768 N N . ILE A 1 233 ? 5.943 1.474 -24.729 1.00 94.56 233 ILE A N 1
ATOM 1769 C CA . ILE A 1 233 ? 7.118 1.968 -24.021 1.00 94.56 233 ILE A CA 1
ATOM 1770 C C . ILE A 1 233 ? 8.239 2.103 -25.040 1.00 94.56 233 ILE A C 1
ATOM 1772 O O . ILE A 1 233 ? 8.747 1.105 -25.550 1.00 94.56 233 ILE A O 1
ATOM 1776 N N . GLY A 1 234 ? 8.610 3.346 -25.334 1.00 94.19 234 GLY A N 1
ATOM 1777 C CA . GLY A 1 234 ? 9.728 3.678 -26.207 1.00 94.19 234 GLY A CA 1
ATOM 1778 C C . GLY A 1 234 ? 11.060 3.736 -25.461 1.00 94.19 234 GLY A C 1
ATOM 1779 O O . GLY A 1 234 ? 11.130 3.900 -24.240 1.00 94.19 234 GLY A O 1
ATOM 1780 N N . ARG A 1 235 ? 12.146 3.619 -26.220 1.00 93.81 235 ARG A N 1
ATOM 1781 C CA . ARG A 1 235 ? 13.506 3.822 -25.724 1.00 93.81 235 ARG A CA 1
ATOM 1782 C C . ARG A 1 235 ? 13.742 5.306 -25.422 1.00 93.81 235 ARG A C 1
ATOM 1784 O O . ARG A 1 235 ? 13.412 6.162 -26.235 1.00 93.81 235 ARG A O 1
ATOM 1791 N N . THR A 1 236 ? 14.365 5.606 -24.284 1.00 91.88 236 THR A N 1
ATOM 1792 C CA . THR A 1 236 ? 14.800 6.968 -23.935 1.00 91.88 236 THR A CA 1
ATOM 1793 C C . THR A 1 236 ? 16.302 7.139 -24.156 1.00 91.88 236 THR A C 1
ATOM 1795 O O . THR A 1 236 ? 17.067 6.168 -24.122 1.00 91.88 236 THR A O 1
ATOM 1798 N N . GLU A 1 237 ? 16.738 8.383 -24.367 1.00 88.31 237 GLU A N 1
ATOM 1799 C CA . GLU A 1 237 ? 18.157 8.718 -24.557 1.00 88.31 237 GLU A CA 1
ATOM 1800 C C . GLU A 1 237 ? 18.972 8.476 -23.284 1.00 88.31 237 GLU A C 1
ATOM 1802 O O . GLU A 1 237 ? 20.019 7.831 -23.326 1.00 88.31 237 GLU A O 1
ATOM 1807 N N . SER A 1 238 ? 18.445 8.922 -22.140 1.00 90.31 238 SER A N 1
ATOM 1808 C CA . SER A 1 238 ? 19.051 8.711 -20.826 1.00 90.31 238 SER A CA 1
ATOM 1809 C C . SER A 1 238 ? 19.016 7.231 -20.448 1.00 90.31 238 SER A C 1
ATOM 1811 O O . SER A 1 238 ? 17.937 6.659 -20.268 1.00 90.31 238 SER A O 1
ATOM 1813 N N . GLU A 1 239 ? 20.194 6.611 -20.320 1.00 86.12 239 GLU A N 1
ATOM 1814 C CA . GLU A 1 239 ? 20.309 5.184 -20.001 1.00 86.12 239 GLU A CA 1
ATOM 1815 C C . GLU A 1 239 ? 19.667 4.805 -18.664 1.00 86.12 239 GLU A C 1
ATOM 1817 O O . GLU A 1 239 ? 18.886 3.852 -18.664 1.00 86.12 239 GLU A O 1
ATOM 1822 N N . PRO A 1 240 ? 19.887 5.549 -17.556 1.00 90.12 240 PRO A N 1
ATOM 1823 C CA . PRO A 1 240 ? 19.269 5.214 -16.279 1.00 90.12 240 PRO A CA 1
ATOM 1824 C C . PRO A 1 240 ? 17.743 5.248 -16.340 1.00 90.12 240 PRO A C 1
ATOM 1826 O O . PRO A 1 240 ? 17.097 4.468 -15.657 1.00 90.12 240 PRO A O 1
ATOM 1829 N N . LEU A 1 241 ? 17.147 6.118 -17.161 1.00 94.06 241 LEU A N 1
ATOM 1830 C CA . LEU A 1 241 ? 15.689 6.269 -17.269 1.00 94.06 241 LEU A CA 1
ATOM 1831 C C . LEU A 1 241 ? 15.047 5.289 -18.267 1.00 94.06 241 LEU A C 1
ATOM 1833 O O . LEU A 1 241 ? 13.819 5.202 -18.343 1.00 94.06 241 LEU A O 1
ATOM 1837 N N . CYS A 1 242 ? 15.858 4.550 -19.025 1.00 96.12 242 CYS A N 1
ATOM 1838 C CA . CYS A 1 242 ? 15.397 3.756 -20.152 1.00 96.12 242 CYS A CA 1
ATOM 1839 C C . CYS A 1 242 ? 14.986 2.340 -19.738 1.00 96.12 242 CYS A C 1
ATOM 1841 O O . CYS A 1 242 ? 15.804 1.417 -19.777 1.00 96.12 242 CYS A O 1
ATOM 1843 N N . PHE A 1 243 ? 13.690 2.148 -19.475 1.00 95.69 243 PHE A N 1
ATOM 1844 C CA . PHE A 1 243 ? 13.091 0.846 -19.146 1.00 95.69 243 PHE A CA 1
ATOM 1845 C C . PHE A 1 243 ? 13.579 -0.303 -20.039 1.00 95.69 243 PHE A C 1
ATOM 1847 O O . PHE A 1 243 ? 14.014 -1.335 -19.537 1.00 95.69 243 PHE A O 1
ATOM 1854 N N . ILE A 1 244 ? 13.580 -0.117 -21.365 1.00 95.50 244 ILE A N 1
ATOM 1855 C CA . ILE A 1 244 ? 13.981 -1.175 -22.305 1.00 95.50 244 ILE A CA 1
ATOM 1856 C C . ILE A 1 244 ? 15.452 -1.579 -22.111 1.00 95.50 244 ILE A C 1
ATOM 1858 O O . ILE A 1 244 ? 15.781 -2.764 -22.113 1.00 95.50 244 ILE A O 1
ATOM 1862 N N . ARG A 1 245 ? 16.352 -0.609 -21.903 1.00 94.81 245 ARG A N 1
ATOM 1863 C CA . ARG A 1 245 ? 17.783 -0.892 -21.698 1.00 94.81 245 ARG A CA 1
ATOM 1864 C C . ARG A 1 245 ? 17.998 -1.590 -20.362 1.00 94.81 245 ARG A C 1
ATOM 1866 O O . ARG A 1 245 ? 18.745 -2.562 -20.301 1.00 94.81 245 ARG A O 1
ATOM 1873 N N . THR A 1 246 ? 17.313 -1.133 -19.315 1.00 96.12 246 THR A N 1
ATOM 1874 C CA . THR A 1 246 ? 17.343 -1.785 -18.006 1.00 96.12 246 THR A CA 1
ATOM 1875 C C . THR A 1 246 ? 16.807 -3.214 -18.087 1.00 96.12 246 THR A C 1
ATOM 1877 O O . THR A 1 246 ? 17.389 -4.106 -17.477 1.00 96.12 246 THR A O 1
ATOM 1880 N N . LEU A 1 247 ? 15.771 -3.469 -18.894 1.00 94.94 247 LEU A N 1
ATOM 1881 C CA . LEU A 1 247 ? 15.196 -4.804 -19.064 1.00 94.94 247 LEU A CA 1
ATOM 1882 C C . LEU A 1 247 ? 16.192 -5.743 -19.738 1.00 94.94 247 LEU A C 1
ATOM 1884 O O . LEU A 1 247 ? 16.405 -6.854 -19.263 1.00 94.94 247 LEU A O 1
ATOM 1888 N N . TRP A 1 248 ? 16.862 -5.284 -20.793 1.00 93.75 248 TRP A N 1
ATOM 1889 C CA . TRP A 1 248 ? 17.907 -6.073 -21.446 1.00 93.75 248 TRP A CA 1
ATOM 1890 C C . TRP A 1 248 ? 19.109 -6.317 -20.533 1.00 93.75 248 TRP A C 1
ATOM 1892 O O . TRP A 1 248 ? 19.611 -7.437 -20.481 1.00 93.75 248 TRP A O 1
ATOM 1902 N N . ALA A 1 249 ? 19.535 -5.314 -19.761 1.00 94.06 249 ALA A N 1
ATOM 1903 C CA . ALA A 1 249 ? 20.593 -5.484 -18.768 1.00 94.06 249 ALA A CA 1
ATOM 1904 C C . ALA A 1 249 ? 20.200 -6.501 -17.683 1.00 94.06 249 ALA A C 1
ATOM 1906 O O . ALA A 1 249 ? 21.033 -7.303 -17.265 1.00 94.06 249 ALA A O 1
ATOM 1907 N N . TYR A 1 250 ? 18.936 -6.491 -17.249 1.00 94.56 250 TYR A N 1
ATOM 1908 C CA . TYR A 1 250 ? 18.401 -7.445 -16.281 1.00 94.56 250 TYR A CA 1
ATOM 1909 C C . TYR A 1 250 ? 18.396 -8.870 -16.835 1.00 94.56 250 TYR A C 1
ATOM 1911 O O . TYR A 1 250 ? 18.913 -9.778 -16.191 1.00 94.56 250 TYR A O 1
ATOM 1919 N N . LEU A 1 251 ? 17.878 -9.064 -18.050 1.00 92.62 251 LEU A N 1
ATOM 1920 C CA . LEU A 1 251 ? 17.859 -10.371 -18.711 1.00 92.62 251 LEU A CA 1
ATOM 1921 C C . LEU A 1 251 ? 19.278 -10.910 -18.946 1.00 92.62 251 LEU A C 1
ATOM 1923 O O . LEU A 1 251 ? 19.528 -12.089 -18.708 1.00 92.62 251 LEU A O 1
ATOM 1927 N N . ALA A 1 252 ? 20.219 -10.048 -19.343 1.00 92.19 252 ALA A N 1
ATOM 1928 C CA . ALA A 1 252 ? 21.626 -10.415 -19.480 1.00 92.19 252 ALA A CA 1
ATOM 1929 C C . ALA A 1 252 ? 22.253 -10.810 -18.132 1.00 92.19 252 ALA A C 1
ATOM 1931 O O . ALA A 1 252 ? 22.978 -11.799 -18.067 1.00 92.19 252 ALA A O 1
ATOM 1932 N N . ALA A 1 253 ? 21.945 -10.083 -17.052 1.00 92.75 253 ALA A N 1
ATOM 1933 C CA . ALA A 1 253 ? 22.409 -10.427 -15.709 1.00 92.75 253 ALA A CA 1
ATOM 1934 C C . ALA A 1 253 ? 21.839 -11.773 -15.235 1.00 92.75 253 ALA A C 1
ATOM 1936 O O . ALA A 1 253 ? 22.579 -12.577 -14.679 1.00 92.75 253 ALA A O 1
ATOM 1937 N N . LEU A 1 254 ? 20.557 -12.055 -15.501 1.00 91.44 254 LEU A N 1
ATOM 1938 C CA . LEU A 1 254 ? 19.945 -13.351 -15.189 1.00 91.44 254 LEU A CA 1
ATOM 1939 C C . LEU A 1 254 ? 20.599 -14.506 -15.954 1.00 91.44 254 LEU A C 1
ATOM 1941 O O . LEU A 1 254 ? 20.823 -15.562 -15.373 1.00 91.44 254 LEU A O 1
ATOM 1945 N N . ALA A 1 255 ? 20.925 -14.307 -17.233 1.00 89.81 255 ALA A N 1
ATOM 1946 C CA . ALA A 1 255 ? 21.566 -15.328 -18.062 1.00 89.81 255 ALA A CA 1
ATOM 1947 C C . ALA A 1 255 ? 22.987 -15.696 -17.592 1.00 89.81 255 ALA A C 1
ATOM 1949 O O . ALA A 1 255 ? 23.489 -16.758 -17.947 1.00 89.81 255 ALA A O 1
ATOM 1950 N N . GLN A 1 256 ? 23.630 -14.829 -16.804 1.00 90.06 256 GLN A N 1
ATOM 1951 C CA . GLN A 1 256 ? 24.954 -15.062 -16.220 1.00 90.06 256 GLN A CA 1
ATOM 1952 C C . GLN A 1 256 ? 24.899 -15.759 -14.855 1.00 90.06 256 GLN A C 1
ATOM 1954 O O . GLN A 1 256 ? 25.944 -16.150 -14.334 1.00 90.06 256 GLN A O 1
ATOM 1959 N N . LEU A 1 257 ? 23.716 -15.894 -14.242 1.00 89.88 257 LEU A N 1
ATOM 1960 C CA . LEU A 1 257 ? 23.597 -16.571 -12.955 1.00 89.88 257 LEU A CA 1
ATOM 1961 C C . LEU A 1 257 ? 23.780 -18.082 -13.131 1.00 89.88 257 LEU A C 1
ATOM 1963 O O . LEU A 1 257 ? 23.291 -18.651 -14.111 1.00 89.88 257 LEU A O 1
ATOM 1967 N N . PRO A 1 258 ? 24.448 -18.753 -12.177 1.00 86.31 258 PRO A N 1
ATOM 1968 C CA . PRO A 1 258 ? 24.531 -20.201 -12.202 1.00 86.31 258 PRO A CA 1
ATOM 1969 C C . PRO A 1 258 ? 23.117 -20.801 -12.124 1.00 86.31 258 PRO A C 1
ATOM 1971 O O . PRO A 1 258 ? 22.245 -20.240 -11.449 1.00 86.31 258 PRO A O 1
ATOM 1974 N N . PRO A 1 259 ? 22.869 -21.942 -12.790 1.00 77.12 259 PRO A N 1
ATOM 1975 C CA . PRO A 1 259 ? 21.609 -22.653 -12.638 1.00 77.12 259 PRO A CA 1
ATOM 1976 C C . PRO A 1 259 ? 21.396 -22.984 -11.158 1.00 77.12 259 PRO A C 1
ATOM 1978 O O . PRO A 1 259 ? 22.320 -23.423 -10.471 1.00 77.12 259 PRO A O 1
ATOM 1981 N N . ALA A 1 260 ? 20.183 -22.749 -10.656 1.00 69.88 260 ALA A N 1
ATOM 1982 C CA . ALA A 1 260 ? 19.849 -23.054 -9.272 1.00 69.88 260 ALA A CA 1
ATOM 1983 C C . ALA A 1 260 ? 20.102 -24.546 -9.000 1.00 69.88 260 ALA A C 1
ATOM 1985 O O . ALA A 1 260 ? 19.607 -25.406 -9.734 1.00 69.88 260 ALA A O 1
ATOM 1986 N N . ALA A 1 261 ? 20.880 -24.851 -7.960 1.00 50.25 261 ALA A N 1
ATOM 1987 C CA . ALA A 1 261 ? 21.171 -26.221 -7.563 1.00 50.25 261 ALA A CA 1
ATOM 1988 C C . ALA A 1 261 ? 19.851 -26.960 -7.262 1.00 50.25 261 ALA A C 1
ATOM 1990 O O . ALA A 1 261 ? 19.166 -26.637 -6.297 1.00 50.25 261 ALA A O 1
ATOM 1991 N N . GLY A 1 262 ? 19.475 -27.917 -8.117 1.00 58.56 262 GLY A N 1
ATOM 1992 C CA . GLY A 1 262 ? 18.301 -28.782 -7.923 1.00 58.56 262 GLY A CA 1
ATOM 1993 C C . GLY A 1 262 ? 16.997 -28.363 -8.619 1.00 58.56 262 GLY A C 1
ATOM 1994 O O . GLY A 1 262 ? 15.988 -29.042 -8.446 1.00 58.56 262 GLY A O 1
ATOM 1995 N N . GLY A 1 263 ? 16.980 -27.299 -9.428 1.00 45.50 263 GLY A N 1
ATOM 1996 C CA . GLY A 1 263 ? 15.788 -26.895 -10.185 1.00 45.50 263 GLY A CA 1
ATOM 1997 C C . GLY A 1 263 ? 15.775 -27.440 -11.616 1.00 45.50 263 GLY A C 1
ATOM 1998 O O . GLY A 1 263 ? 16.695 -27.175 -12.385 1.00 45.50 263 GLY A O 1
ATOM 1999 N N . SER A 1 264 ? 14.708 -28.148 -12.004 1.00 38.81 264 SER A N 1
ATOM 2000 C CA . SER A 1 264 ? 14.369 -28.394 -13.419 1.00 38.81 264 SER A CA 1
ATOM 2001 C C . SER A 1 264 ? 14.418 -27.066 -14.206 1.00 38.81 264 SER A C 1
ATOM 2003 O O . SER A 1 264 ? 14.070 -26.036 -13.617 1.00 38.81 264 SER A O 1
ATOM 2005 N N . PRO A 1 265 ? 14.851 -27.037 -15.488 1.00 40.72 265 PRO A N 1
ATOM 2006 C CA . PRO A 1 265 ? 14.953 -25.806 -16.270 1.00 40.72 265 PRO A CA 1
ATOM 2007 C C . PRO A 1 265 ? 13.658 -25.006 -16.158 1.00 40.72 265 PRO A C 1
ATOM 2009 O O . PRO A 1 265 ? 12.592 -25.460 -16.569 1.00 40.72 265 PRO A O 1
ATOM 2012 N N . VAL A 1 266 ? 13.774 -23.830 -15.545 1.00 40.62 266 VAL A N 1
ATOM 2013 C CA . VAL A 1 266 ? 12.682 -22.900 -15.255 1.00 40.62 266 VAL A CA 1
ATOM 2014 C C . VAL A 1 266 ? 11.800 -22.764 -16.509 1.00 40.62 266 VAL A C 1
ATOM 2016 O O . VAL A 1 266 ? 12.287 -22.269 -17.531 1.00 40.62 266 VAL A O 1
ATOM 2019 N N . PRO A 1 267 ? 10.532 -23.228 -16.499 1.00 36.91 267 PRO A N 1
ATOM 2020 C CA . PRO A 1 267 ? 9.683 -23.148 -17.678 1.00 36.91 267 PRO A CA 1
ATOM 2021 C C . PRO A 1 267 ? 9.485 -21.676 -18.044 1.00 36.91 267 PRO A C 1
ATOM 2023 O O . PRO A 1 267 ? 9.208 -20.837 -17.194 1.00 36.91 267 PRO A O 1
ATOM 2026 N N . ARG A 1 268 ? 9.642 -21.343 -19.327 1.00 42.50 268 ARG A N 1
ATOM 2027 C CA . ARG A 1 268 ? 9.709 -19.975 -19.885 1.00 42.50 268 ARG A CA 1
ATOM 2028 C C . ARG A 1 268 ? 8.463 -19.085 -19.662 1.00 42.50 268 ARG A C 1
ATOM 2030 O O . ARG A 1 268 ? 8.386 -18.008 -20.238 1.00 42.50 268 ARG A O 1
ATOM 2037 N N . SER A 1 269 ? 7.507 -19.491 -18.828 1.00 37.12 269 SER A N 1
ATOM 2038 C CA . SER A 1 269 ? 6.259 -18.777 -18.523 1.00 37.12 269 SER A CA 1
ATOM 2039 C C . SER A 1 269 ? 6.282 -17.988 -17.202 1.00 37.12 269 SER A C 1
ATOM 2041 O O . SER A 1 269 ? 5.225 -17.629 -16.675 1.00 37.12 269 SER A O 1
ATOM 2043 N N . HIS A 1 270 ? 7.449 -17.737 -16.603 1.00 44.00 270 HIS A N 1
ATOM 2044 C CA . HIS A 1 270 ? 7.516 -17.067 -15.304 1.00 44.00 270 HIS A CA 1
ATOM 2045 C C . HIS A 1 270 ? 7.411 -15.539 -15.405 1.00 44.00 270 HIS A C 1
ATOM 2047 O O . HIS A 1 270 ? 7.945 -14.897 -16.307 1.00 44.00 270 HIS A O 1
ATOM 2053 N N . ALA A 1 271 ? 6.688 -14.958 -14.443 1.00 50.59 271 ALA A N 1
ATOM 2054 C CA . ALA A 1 271 ? 6.685 -13.524 -14.185 1.00 50.59 271 ALA A CA 1
ATOM 2055 C C . ALA A 1 271 ? 8.126 -12.994 -14.130 1.00 50.59 271 ALA A C 1
ATOM 2057 O O . ALA A 1 271 ? 8.992 -13.667 -13.569 1.00 50.59 271 ALA A O 1
ATOM 2058 N N . ILE A 1 272 ? 8.353 -11.765 -14.603 1.00 55.31 272 ILE A N 1
ATOM 2059 C CA . ILE A 1 272 ? 9.651 -11.061 -14.527 1.00 55.31 272 ILE A CA 1
ATOM 2060 C C . ILE A 1 272 ? 10.183 -11.010 -13.074 1.00 55.31 272 ILE A C 1
ATOM 2062 O O . ILE A 1 272 ? 11.360 -10.776 -12.833 1.00 55.31 272 ILE A O 1
ATOM 2066 N N . HIS A 1 273 ? 9.323 -11.297 -12.091 1.00 44.66 273 HIS A N 1
ATOM 2067 C CA . HIS A 1 273 ? 9.576 -11.198 -10.659 1.00 44.66 273 HIS A CA 1
ATOM 2068 C C . HIS A 1 273 ? 9.898 -12.505 -9.915 1.00 44.66 273 HIS A C 1
ATOM 2070 O O . HIS A 1 273 ? 10.114 -12.425 -8.707 1.00 44.66 273 HIS A O 1
ATOM 2076 N N . ARG A 1 274 ? 9.931 -13.693 -10.542 1.00 37.25 274 ARG A N 1
ATOM 2077 C CA . ARG A 1 274 ? 10.268 -14.937 -9.810 1.00 37.25 274 ARG A CA 1
ATOM 2078 C C . ARG A 1 274 ? 11.695 -15.425 -10.091 1.00 37.25 274 ARG A C 1
ATOM 2080 O O . ARG A 1 274 ? 11.886 -16.154 -11.061 1.00 37.25 274 ARG A O 1
ATOM 2087 N N . PRO A 1 275 ? 12.676 -15.154 -9.207 1.00 34.25 275 PRO A N 1
ATOM 2088 C CA . PRO A 1 275 ? 13.714 -16.140 -8.962 1.00 34.25 275 PRO A CA 1
ATOM 2089 C C . PRO A 1 275 ? 13.039 -17.328 -8.264 1.00 34.25 275 PRO A C 1
ATOM 2091 O O . PRO A 1 275 ? 12.324 -17.156 -7.276 1.00 34.25 275 PRO A O 1
ATOM 2094 N N . SER A 1 276 ? 13.196 -18.527 -8.814 1.00 30.92 276 SER A N 1
ATOM 2095 C CA . SER A 1 276 ? 12.764 -19.761 -8.160 1.00 30.92 276 SER A CA 1
ATOM 2096 C C . SER A 1 276 ? 13.612 -19.986 -6.906 1.00 30.92 276 SER A C 1
ATOM 2098 O O . SER A 1 276 ? 14.632 -20.660 -6.963 1.00 30.92 276 SER A O 1
ATOM 2100 N N . LEU A 1 277 ? 13.206 -19.405 -5.778 1.00 28.39 277 LEU A N 1
ATOM 2101 C CA . LEU A 1 277 ? 13.607 -19.863 -4.452 1.00 28.39 277 LEU A CA 1
ATOM 2102 C C . LEU A 1 277 ? 12.525 -20.832 -3.979 1.00 28.39 277 LEU A C 1
ATOM 2104 O O . LEU A 1 277 ? 11.556 -20.437 -3.336 1.00 28.39 277 LEU A O 1
ATOM 2108 N N . ALA A 1 278 ? 12.666 -22.086 -4.397 1.00 25.06 278 ALA A N 1
ATOM 2109 C CA . ALA A 1 278 ? 12.095 -23.207 -3.675 1.00 25.06 278 ALA A CA 1
ATOM 2110 C C . ALA A 1 278 ? 13.182 -23.687 -2.703 1.00 25.06 278 ALA A C 1
ATOM 2112 O O . ALA A 1 278 ? 14.178 -24.266 -3.134 1.00 25.06 278 ALA A O 1
ATOM 2113 N N . MET A 1 279 ? 13.007 -23.363 -1.424 1.00 28.34 279 MET A N 1
ATOM 2114 C CA . MET A 1 279 ? 13.431 -24.201 -0.303 1.00 28.34 279 MET A CA 1
ATOM 2115 C C . MET A 1 279 ? 12.164 -24.608 0.434 1.00 28.34 279 MET A C 1
ATOM 2117 O O . MET A 1 279 ? 11.300 -23.715 0.604 1.00 28.34 279 MET A O 1
#

pLDDT: mean 86.2, std 15.26, range [25.06, 98.31]

Secondary structure (DSSP, 8-state):
-HHHHHHHHHHHHHTS-HHHHHHHHHHHHHHHHHHHHHSTT--TTT--HHHHHHIIIIIIHHHS--GGGSPPPHHHHHHHHHHHHHHHHHTT--SBPBTTTTBSBGGGSHHHHHHHHHHHHHHHHTT----PPPPPPHHHHHHHHHHHHHHHHH--HHHHHHHHHHHHHHHHHHHH---HHHHTT-BGGGEEETTEEEEEP--TT-SS--SEEEE--BS-SSSTTSBPPPEEEEPPSSTTT-HHHHHHHHHHHHHTSPPPTT-----TT-BTT------

Foldseek 3Di:
DVVVVVVVVVVVCVVDDPVLVVLLVVLQVLLQVVCVPPVPPDGLQQDALVSVLCCVPPPVQQPDAPPPRHGHALVVSVSSLVSSQVVCVVVVQNDAQDPVVSGHRNSNYPVVVVSSVVRNVVCVVVVNDDPPDDDDDPVNLVVLLVVLVVQLVPDAAPSNLVSLLVSLLSLVCVQPVADSVQSLQAWQQQWADVVGRVHRDPCPPPPDFDQKIKGWGADGPVHHRGTHDIDMQGADPDQSNGSRNSLNSSSVRVVPHDDPVPDDPDPRTDHSNDDPPDD

Radius of gyration: 26.2 Å; chains: 1; bounding box: 55×47×78 Å

Sequence (279 aa):
MAAGVAAVAAVQAQAVVAGTRERQEQAAREFGAWLGQYGGGRTLSDCTPDQVLVYLQQHWTSVHRGRGGGEPSASAVLGQLSFLSTVFCLIGRGDSYDESRQTGNPCASADVELYWRGYTRAAGDRGQLEVSAVPLTPAKYVALVAHLWRMATGAVGLDRAVLLRDLLCWQFMWQTATRGRDCGKLRVDDFREPGRTSEAYRGFGASSAPTLLVLSQFGTKTYPGRRAPVREIGRTESEPLCFIRTLWAYLAALAQLPPAAGGSPVPRSHAIHRPSLAM

Organism: Chlamydomonas incerta (NCBI:txid51695)